Protein AF-A0A935FJ68-F1 (afdb_monomer_lite)

Radius of gyration: 20.93 Å; chains: 1; bounding box: 52×53×54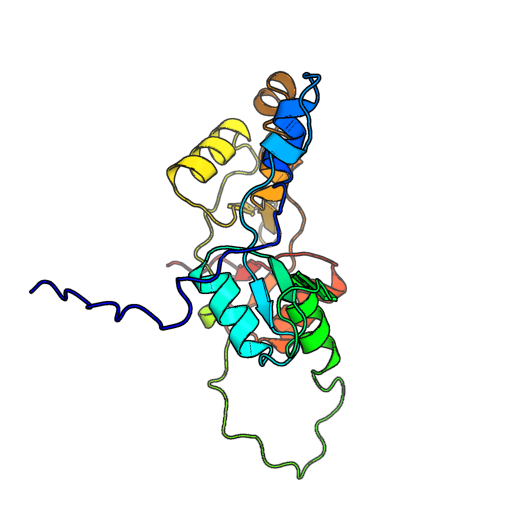 Å

Foldseek 3Di:
DDPPPPPDPDPPPDDPQLFWDQPPVNVVVCPVHPDDCVVRTDRFAADEPPDDVVVVVVSCVVVVHQKHFYAHPPPSNHTPGMDGVVNVLVVVLVVPDPDDDPPDDDDPPDPPQDFQLNVDDDAAEDEQQAQLLVVLVCCVPVVGQWHWYDPDQQWIFIDGNVLSVVQVPDPVSSRVDGNNVSTDTAAEDERRHTPNVQSVRCVVRVHPDHQYAHPPRSHRDDD

Secondary structure (DSSP, 8-state):
----------TTTT-----EE--HHHHHTTTT----GGGG-EEPPEEETTS-HHHHHHHHHHHT-SEEEEE-TTTSSSEEEEEEHHHHHHHHHHHS--SPPPTT-PPSS-----BHHHH----EEE-TT-BHHHHHHHHHHH----EEEE-SSS-EEEE-HHHHHHHTT-TTHHHH-BHHHHPEE--EEETT-BHHHHHHHHHHHT-S--EEE-TTT-SPPP-

pLDDT: mean 83.42, std 14.3, range [36.19, 96.94]

Structure (mmCIF, N/CA/C/O backbone):
data_AF-A0A935FJ68-F1
#
_entry.id   AF-A0A935FJ68-F1
#
loop_
_atom_site.group_PDB
_atom_site.id
_atom_site.type_symbol
_atom_site.label_atom_id
_atom_site.label_alt_id
_atom_site.label_comp_id
_atom_site.label_asym_id
_atom_site.label_entity_id
_atom_site.label_seq_id
_atom_site.pdbx_PDB_ins_code
_atom_site.Cartn_x
_atom_site.Cartn_y
_atom_site.Cartn_z
_atom_site.occupancy
_atom_site.B_iso_or_equiv
_atom_site.auth_seq_id
_atom_site.auth_comp_id
_atom_site.auth_asym_id
_atom_site.auth_atom_id
_atom_site.pdbx_PDB_model_num
ATOM 1 N N . MET A 1 1 ? 10.949 -32.850 7.842 1.00 43.94 1 MET A N 1
ATOM 2 C CA . MET A 1 1 ? 11.475 -32.805 6.458 1.00 43.94 1 MET A CA 1
ATOM 3 C C . MET A 1 1 ? 11.694 -31.343 6.086 1.00 43.94 1 MET A C 1
ATOM 5 O O . MET A 1 1 ? 10.742 -30.675 5.712 1.00 43.94 1 MET A O 1
ATOM 9 N N . SER A 1 2 ? 12.910 -30.821 6.275 1.00 41.38 2 SER A N 1
ATOM 10 C CA . SER A 1 2 ? 13.234 -29.410 6.008 1.00 41.38 2 SER A CA 1
ATOM 11 C C . SER A 1 2 ? 13.635 -29.216 4.546 1.00 41.38 2 SER A C 1
ATOM 13 O O . SER A 1 2 ? 14.680 -29.696 4.110 1.00 41.38 2 SER A O 1
ATOM 15 N N . LEU A 1 3 ? 12.800 -28.507 3.788 1.00 42.69 3 LEU A N 1
ATOM 16 C CA . LEU A 1 3 ? 13.079 -28.067 2.421 1.00 42.69 3 LEU A CA 1
ATOM 17 C C . LEU A 1 3 ? 14.052 -26.878 2.452 1.00 42.69 3 LEU A C 1
ATOM 19 O O . LEU A 1 3 ? 13.652 -25.717 2.447 1.00 42.69 3 LEU A O 1
ATOM 23 N N . HIS A 1 4 ? 15.355 -27.159 2.467 1.00 36.19 4 HIS A N 1
ATOM 24 C CA . HIS A 1 4 ? 16.369 -26.155 2.147 1.00 36.19 4 HIS A CA 1
ATOM 25 C C . HIS A 1 4 ? 16.349 -25.864 0.644 1.00 36.19 4 HIS A C 1
ATOM 27 O O . HIS A 1 4 ? 17.022 -26.510 -0.163 1.00 36.19 4 HIS A O 1
ATOM 33 N N . ARG A 1 5 ? 15.539 -24.872 0.264 1.00 48.00 5 ARG A N 1
ATOM 34 C CA . ARG A 1 5 ? 15.509 -24.291 -1.078 1.00 48.00 5 ARG A CA 1
ATOM 35 C C . ARG A 1 5 ? 16.839 -23.566 -1.307 1.00 48.00 5 ARG A C 1
ATOM 37 O O . ARG A 1 5 ? 17.036 -22.453 -0.834 1.00 48.00 5 ARG A O 1
ATOM 44 N N . ARG A 1 6 ? 17.778 -24.216 -2.004 1.00 42.59 6 ARG A N 1
ATOM 45 C CA . ARG A 1 6 ? 19.015 -23.577 -2.478 1.00 42.59 6 ARG A CA 1
ATOM 46 C C . ARG A 1 6 ? 18.634 -22.469 -3.463 1.00 42.59 6 ARG A C 1
ATOM 48 O O . ARG A 1 6 ? 18.359 -22.751 -4.628 1.00 42.59 6 ARG A O 1
ATOM 55 N N . LEU A 1 7 ? 18.599 -21.226 -2.991 1.00 45.34 7 LEU A N 1
ATOM 56 C CA . LEU A 1 7 ? 18.571 -20.048 -3.851 1.00 45.34 7 LEU A CA 1
ATOM 57 C C . LEU A 1 7 ? 19.874 -20.062 -4.655 1.00 45.34 7 LEU A C 1
ATOM 59 O O . LEU A 1 7 ? 20.956 -19.848 -4.112 1.00 45.34 7 LEU A O 1
ATOM 63 N N . ARG A 1 8 ? 19.787 -20.405 -5.945 1.00 48.25 8 ARG A N 1
ATOM 64 C CA . ARG A 1 8 ? 20.908 -20.202 -6.866 1.00 48.25 8 ARG A CA 1
ATOM 65 C C . ARG A 1 8 ? 21.196 -18.705 -6.868 1.00 48.25 8 ARG A C 1
ATOM 67 O O . ARG A 1 8 ? 20.275 -17.925 -7.104 1.00 48.25 8 ARG A O 1
ATOM 74 N N . ALA A 1 9 ? 22.445 -18.331 -6.591 1.00 47.59 9 ALA A N 1
ATOM 75 C CA . ALA A 1 9 ? 22.907 -16.957 -6.724 1.00 47.59 9 ALA A CA 1
ATOM 76 C C . ALA A 1 9 ? 22.533 -16.476 -8.129 1.00 47.59 9 ALA A C 1
ATOM 78 O O . ALA A 1 9 ? 22.991 -17.026 -9.133 1.00 47.59 9 ALA A O 1
ATOM 79 N N . CYS A 1 10 ? 21.592 -15.539 -8.195 1.00 47.56 10 CYS A N 1
ATOM 80 C CA . CYS A 1 10 ? 21.154 -15.009 -9.465 1.00 47.56 10 CYS A CA 1
ATOM 81 C C . CYS A 1 10 ? 22.301 -14.183 -10.064 1.00 47.56 10 CYS A C 1
ATOM 83 O O . CYS A 1 10 ? 22.892 -13.380 -9.344 1.00 47.56 10 CYS A O 1
ATOM 85 N N . PRO A 1 11 ? 22.597 -14.318 -11.367 1.00 49.16 11 PRO A N 1
ATOM 86 C CA . PRO A 1 11 ? 23.752 -13.685 -12.018 1.00 49.16 11 PRO A CA 1
ATOM 87 C C . PRO A 1 11 ? 23.716 -12.143 -12.055 1.00 49.16 11 PRO A C 1
ATOM 89 O O . PRO A 1 11 ? 24.562 -11.526 -12.684 1.00 49.16 11 PRO A O 1
ATOM 92 N N . TRP A 1 12 ? 22.747 -11.511 -11.392 1.00 57.47 12 TRP A N 1
ATOM 93 C CA . TRP A 1 12 ? 22.581 -10.063 -11.298 1.00 57.47 12 TRP A CA 1
ATOM 94 C C . TRP A 1 12 ? 22.879 -9.500 -9.896 1.00 57.47 12 TRP A C 1
ATOM 96 O O . TRP A 1 12 ? 22.589 -8.337 -9.653 1.00 57.47 12 TRP A O 1
ATOM 106 N N . SER A 1 13 ? 23.439 -10.274 -8.959 1.00 49.53 13 SER A N 1
ATOM 107 C CA . SER A 1 13 ? 23.634 -9.825 -7.566 1.00 49.53 13 SER A CA 1
ATOM 108 C C . SER A 1 13 ? 24.933 -9.046 -7.287 1.00 49.53 13 SER A C 1
ATOM 110 O O . SER A 1 13 ? 25.270 -8.858 -6.123 1.00 49.53 13 SER A O 1
ATOM 112 N N . THR A 1 14 ? 25.700 -8.639 -8.304 1.00 54.34 14 THR A N 1
ATOM 113 C CA . THR A 1 14 ? 27.031 -8.013 -8.121 1.00 54.34 14 THR A CA 1
ATOM 114 C C . THR A 1 14 ? 27.221 -6.719 -8.913 1.00 54.34 14 THR A C 1
ATOM 116 O O . THR A 1 14 ? 28.342 -6.401 -9.308 1.00 54.34 14 THR A O 1
ATOM 119 N N . TRP A 1 15 ? 26.150 -5.971 -9.182 1.00 54.31 15 TRP A N 1
ATOM 120 C CA . TRP A 1 15 ? 26.295 -4.650 -9.793 1.00 54.31 15 TRP A CA 1
ATOM 121 C C . TRP A 1 15 ? 26.797 -3.650 -8.743 1.00 54.31 15 TRP A C 1
ATOM 123 O O . TRP A 1 15 ? 26.201 -3.572 -7.667 1.00 54.31 15 TRP A O 1
ATOM 133 N N . PRO A 1 16 ? 27.873 -2.887 -9.009 1.00 54.06 16 PRO A N 1
ATOM 134 C CA . PRO A 1 16 ? 28.185 -1.714 -8.206 1.00 54.06 16 PRO A CA 1
ATOM 135 C C . PRO A 1 16 ? 27.064 -0.704 -8.457 1.00 54.06 16 PRO A C 1
ATOM 137 O O . PRO A 1 16 ? 27.043 -0.092 -9.516 1.00 54.06 16 PRO A O 1
ATOM 140 N N . GLU A 1 17 ? 26.088 -0.600 -7.552 1.00 62.72 17 GLU A N 1
ATOM 141 C CA . GLU A 1 17 ? 24.915 0.262 -7.748 1.00 62.72 17 GLU A CA 1
ATOM 142 C C . GLU A 1 17 ? 25.365 1.735 -7.763 1.00 62.72 17 GLU A C 1
ATOM 144 O O . GLU A 1 17 ? 25.692 2.281 -6.707 1.00 62.72 17 GLU A O 1
ATOM 149 N N . PRO A 1 18 ? 25.424 2.408 -8.933 1.00 69.94 18 PRO A N 1
ATOM 150 C CA . PRO A 1 18 ? 25.992 3.753 -9.023 1.00 69.94 18 PRO A CA 1
ATOM 151 C C . PRO A 1 18 ? 24.996 4.826 -8.565 1.00 69.94 18 PRO A C 1
ATOM 153 O O . PRO A 1 18 ? 25.318 6.013 -8.543 1.00 69.94 18 PRO A O 1
ATOM 156 N N . PHE A 1 19 ? 23.779 4.418 -8.202 1.00 85.38 19 PHE A N 1
ATOM 157 C CA . PHE A 1 19 ? 22.700 5.303 -7.809 1.00 85.38 19 PHE A CA 1
ATOM 158 C C . PHE A 1 19 ? 22.311 5.051 -6.362 1.00 85.38 19 PHE A C 1
ATOM 160 O O . PHE A 1 19 ? 21.988 3.929 -5.969 1.00 85.38 19 PHE A O 1
ATOM 167 N N . GLY A 1 20 ? 22.312 6.131 -5.588 1.00 88.62 20 GLY A N 1
ATOM 168 C CA . GLY A 1 20 ? 21.773 6.127 -4.244 1.00 88.62 20 GLY A CA 1
ATOM 169 C C . GLY A 1 20 ? 20.357 6.692 -4.217 1.00 88.62 20 GLY A C 1
ATOM 170 O O . GLY A 1 20 ? 20.043 7.653 -4.918 1.00 88.62 20 GLY A O 1
ATOM 171 N N . VAL A 1 21 ? 19.512 6.114 -3.377 1.00 90.88 21 VAL A N 1
ATOM 172 C CA . VAL A 1 21 ? 18.261 6.712 -2.919 1.00 90.88 21 VAL A CA 1
ATOM 173 C C . VAL A 1 21 ? 18.456 7.217 -1.502 1.00 90.88 21 VAL A C 1
ATOM 175 O O . VAL A 1 21 ? 19.197 6.630 -0.717 1.00 90.88 21 VAL A O 1
ATOM 178 N N . VAL A 1 22 ? 17.766 8.297 -1.154 1.00 90.06 22 VAL A N 1
ATOM 179 C CA . VAL A 1 22 ? 17.619 8.687 0.246 1.00 90.06 22 VAL A CA 1
ATOM 180 C C . VAL A 1 22 ? 16.190 8.358 0.651 1.00 90.06 22 VAL A C 1
ATOM 182 O O . VAL A 1 22 ? 15.264 9.025 0.181 1.00 90.06 22 VAL A O 1
ATOM 185 N N . PRO A 1 23 ? 15.967 7.325 1.483 1.00 84.38 23 PRO A N 1
ATOM 186 C CA . PRO A 1 23 ? 14.645 7.067 2.024 1.00 84.38 23 PRO A CA 1
ATOM 187 C C . PRO A 1 23 ? 14.128 8.317 2.734 1.00 84.38 23 PRO A C 1
ATOM 189 O O . PRO A 1 23 ? 14.853 8.952 3.501 1.00 84.38 23 PRO A O 1
ATOM 192 N N . VAL A 1 24 ? 12.856 8.656 2.522 1.00 81.38 24 VAL A N 1
ATOM 193 C CA . VAL A 1 24 ? 12.227 9.818 3.173 1.00 81.38 24 VAL A CA 1
ATOM 194 C C . VAL A 1 24 ? 12.374 9.738 4.698 1.00 81.38 24 VAL A C 1
ATOM 196 O O . VAL A 1 24 ? 12.614 10.751 5.351 1.00 81.38 24 VAL A O 1
ATOM 199 N N . ALA A 1 25 ? 12.328 8.526 5.262 1.00 74.00 25 ALA A N 1
ATOM 200 C CA . ALA A 1 25 ? 12.592 8.275 6.677 1.00 74.00 25 ALA A CA 1
ATOM 201 C C . ALA A 1 25 ? 13.961 8.812 7.151 1.00 74.00 25 ALA A C 1
ATOM 203 O O . ALA A 1 25 ? 14.042 9.333 8.258 1.00 74.00 25 ALA A O 1
ATOM 204 N N . HIS A 1 26 ? 15.004 8.758 6.313 1.00 80.75 26 HIS A N 1
ATOM 205 C CA . HIS A 1 26 ? 16.359 9.221 6.647 1.00 80.75 26 HIS A CA 1
ATOM 206 C C . HIS A 1 26 ? 16.561 10.717 6.409 1.00 80.75 26 HIS A C 1
ATOM 208 O O . HIS A 1 26 ? 17.303 11.352 7.149 1.00 80.75 26 HIS A O 1
ATOM 214 N N . LEU A 1 27 ? 15.876 11.323 5.430 1.00 79.62 27 LEU A N 1
ATOM 215 C CA . LEU A 1 27 ? 15.884 12.791 5.294 1.00 79.62 27 LEU A CA 1
ATOM 216 C C . LEU A 1 27 ? 15.390 13.461 6.578 1.00 79.62 27 LEU A C 1
ATOM 218 O O . LEU A 1 27 ? 15.893 14.504 6.982 1.00 79.62 27 LEU A O 1
ATOM 222 N N . ARG A 1 28 ? 14.424 12.820 7.238 1.00 66.88 28 ARG A N 1
ATOM 223 C CA . ARG A 1 28 ? 13.786 13.324 8.452 1.00 66.88 28 ARG A CA 1
ATOM 224 C C . ARG A 1 28 ? 14.694 13.257 9.689 1.00 66.88 28 ARG A C 1
ATOM 226 O O . ARG A 1 28 ? 14.560 14.127 10.534 1.00 66.88 28 ARG A O 1
ATOM 233 N N . SER A 1 29 ? 15.673 12.346 9.760 1.00 67.56 29 SER A N 1
ATOM 234 C CA . SER A 1 29 ? 16.669 12.329 10.852 1.00 67.56 29 SER A CA 1
ATOM 235 C C . SER A 1 29 ? 17.745 13.415 10.733 1.00 67.56 29 SER A C 1
ATOM 237 O O . SER A 1 29 ? 18.552 13.578 11.642 1.00 67.56 29 SER A O 1
ATOM 239 N N . VAL A 1 30 ? 17.797 14.129 9.604 1.00 75.38 30 VAL A N 1
ATOM 240 C CA . VAL A 1 30 ? 18.784 15.193 9.340 1.00 75.38 30 VAL A CA 1
ATOM 241 C C . VAL A 1 30 ? 18.149 16.581 9.351 1.00 75.38 30 VAL A C 1
ATOM 243 O O . VAL A 1 30 ? 18.854 17.575 9.243 1.00 75.38 30 VAL A O 1
ATOM 246 N N . VAL A 1 31 ? 16.835 16.679 9.574 1.00 64.38 31 VAL A N 1
ATOM 247 C CA . VAL A 1 31 ? 16.141 17.972 9.719 1.00 64.38 31 VAL A CA 1
ATOM 248 C C . VAL A 1 31 ? 16.737 18.811 10.864 1.00 64.38 31 VAL A C 1
ATOM 250 O O . VAL A 1 31 ? 16.774 20.032 10.749 1.00 64.38 31 VAL A O 1
ATOM 253 N N . ASP A 1 32 ? 17.321 18.166 11.880 1.00 65.00 32 ASP A N 1
ATOM 254 C CA . ASP A 1 32 ? 17.977 18.830 13.016 1.00 65.00 32 ASP A CA 1
ATOM 255 C C . ASP A 1 32 ? 19.513 18.946 12.884 1.00 65.00 32 ASP A C 1
ATOM 257 O O . ASP A 1 32 ? 20.179 19.444 13.793 1.00 65.00 32 ASP A O 1
ATOM 261 N N . GLY A 1 33 ? 20.114 18.482 11.778 1.00 63.59 33 GLY A N 1
ATOM 262 C CA . GLY A 1 33 ? 21.567 18.320 11.649 1.00 63.59 33 GLY A CA 1
ATOM 263 C C . GLY A 1 33 ? 22.175 18.886 10.362 1.00 63.59 33 GLY A C 1
ATOM 264 O O . GLY A 1 33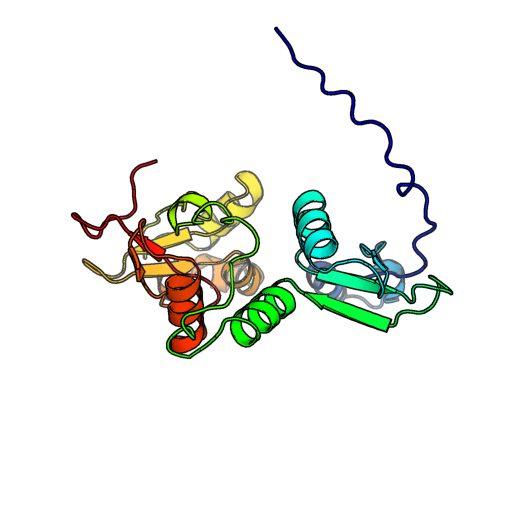 ? 21.688 18.673 9.259 1.00 63.59 33 GLY A O 1
ATOM 265 N N . THR A 1 34 ? 23.332 19.539 10.476 1.00 71.56 34 THR A N 1
ATOM 266 C CA . THR A 1 34 ? 24.162 20.043 9.361 1.00 71.56 34 THR A CA 1
ATOM 267 C C . THR A 1 34 ? 25.029 18.942 8.720 1.00 71.56 34 THR A C 1
ATOM 269 O O . THR A 1 34 ? 26.236 19.095 8.539 1.00 71.56 34 THR A O 1
ATOM 272 N N . GLY A 1 35 ? 24.427 17.797 8.386 1.00 78.62 35 GLY A N 1
ATOM 273 C CA . GLY A 1 35 ? 25.105 16.689 7.701 1.00 78.62 35 GLY A CA 1
ATOM 274 C C . GLY A 1 35 ? 24.961 16.762 6.172 1.00 78.62 35 GLY A C 1
ATOM 275 O O . GLY A 1 35 ? 23.905 17.161 5.681 1.00 78.62 35 GLY A O 1
ATOM 276 N N . PRO A 1 36 ? 25.977 16.367 5.380 1.00 83.50 36 PRO A N 1
ATOM 277 C CA . PRO A 1 36 ? 25.826 16.301 3.930 1.00 83.50 36 PRO A CA 1
ATOM 278 C C . PRO A 1 36 ? 24.885 15.151 3.540 1.00 83.50 36 PRO A C 1
ATOM 280 O O . PRO A 1 36 ? 25.043 14.036 4.022 1.00 83.50 36 PRO A O 1
ATOM 283 N N . VAL A 1 37 ? 23.950 15.389 2.609 1.00 81.38 37 VAL A N 1
ATOM 284 C CA . VAL A 1 37 ? 22.961 14.394 2.117 1.00 81.38 37 VAL A CA 1
ATOM 285 C C . VAL A 1 37 ? 23.610 13.084 1.649 1.00 81.38 37 VAL A C 1
ATOM 287 O O . VAL A 1 37 ? 22.995 12.021 1.701 1.00 81.38 37 VAL A O 1
ATOM 290 N N . THR A 1 38 ? 24.875 13.139 1.231 1.00 85.12 38 THR A N 1
ATOM 291 C CA . THR A 1 38 ? 25.651 11.973 0.805 1.00 85.12 38 THR A CA 1
ATOM 292 C C . THR A 1 38 ? 25.808 10.907 1.888 1.00 85.12 38 THR A C 1
ATOM 294 O O . THR A 1 38 ? 25.970 9.743 1.542 1.00 85.12 38 THR A O 1
ATOM 297 N N . THR A 1 39 ? 25.713 11.256 3.175 1.00 87.38 39 THR A N 1
ATOM 298 C CA . THR A 1 39 ? 25.757 10.276 4.277 1.00 87.38 39 THR A CA 1
ATOM 299 C C . THR A 1 39 ? 24.460 9.486 4.426 1.00 87.38 39 THR A C 1
ATOM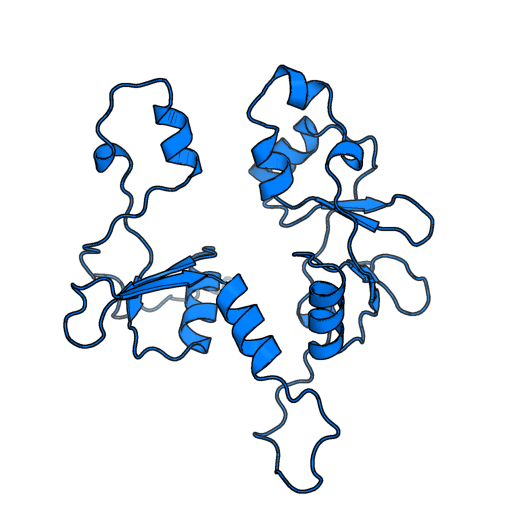 301 O O . THR A 1 39 ? 24.450 8.456 5.094 1.00 87.38 39 THR A O 1
ATOM 304 N N . LEU A 1 40 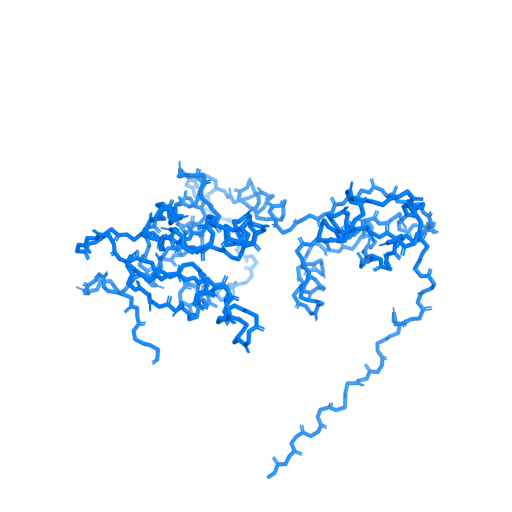? 23.374 9.951 3.803 1.00 87.44 40 LEU A N 1
ATOM 305 C CA . LEU A 1 40 ? 22.056 9.317 3.839 1.00 87.44 40 LEU A CA 1
ATOM 306 C C . LEU A 1 40 ? 21.763 8.484 2.591 1.00 87.44 40 LEU A C 1
ATOM 308 O O . LEU A 1 40 ? 20.737 7.801 2.545 1.00 87.44 40 LEU A O 1
ATOM 312 N N . LEU A 1 41 ? 22.629 8.565 1.575 1.00 90.06 41 LEU A N 1
ATOM 313 C CA . LEU A 1 41 ? 22.484 7.792 0.351 1.00 90.06 41 LEU A CA 1
ATOM 314 C C . LEU A 1 41 ? 22.646 6.308 0.662 1.00 90.06 41 LEU A C 1
ATOM 316 O O . LEU A 1 41 ? 23.653 5.867 1.213 1.00 90.06 41 LEU A O 1
ATOM 320 N N . GLN A 1 42 ? 21.649 5.539 0.256 1.00 88.81 42 GLN A N 1
ATOM 321 C CA . GLN A 1 42 ? 21.668 4.088 0.282 1.00 88.81 42 GLN A CA 1
ATOM 322 C C . GLN A 1 42 ? 21.564 3.557 -1.141 1.00 88.81 42 GLN A C 1
ATOM 324 O O . GLN A 1 42 ? 20.895 4.193 -1.953 1.00 88.81 42 GLN A O 1
ATOM 329 N N . PRO A 1 43 ? 22.179 2.409 -1.460 1.00 89.94 43 PRO A N 1
ATOM 330 C CA . PRO A 1 43 ? 22.019 1.780 -2.766 1.00 89.94 43 PRO A CA 1
ATOM 331 C C . PRO A 1 43 ? 20.534 1.616 -3.123 1.00 89.94 43 PRO A C 1
ATOM 333 O O . PRO A 1 43 ? 19.732 1.133 -2.317 1.00 89.94 43 PRO A O 1
ATOM 336 N N . GLY A 1 44 ? 20.148 2.143 -4.286 1.00 91.19 44 GLY A N 1
ATOM 337 C CA . GLY A 1 44 ? 18.768 2.145 -4.750 1.00 91.19 44 GLY A CA 1
ATOM 338 C C . GLY A 1 44 ? 18.477 0.949 -5.650 1.00 91.19 44 GLY A C 1
ATOM 339 O O . GLY A 1 44 ? 19.225 0.721 -6.597 1.00 91.19 44 GLY A O 1
ATOM 340 N N . PRO A 1 45 ? 17.357 0.231 -5.459 1.00 93.06 45 PRO A N 1
ATOM 341 C CA . PRO A 1 45 ? 17.044 -0.922 -6.290 1.00 93.06 45 PRO A CA 1
ATOM 342 C C . PRO A 1 45 ? 16.791 -0.489 -7.743 1.00 93.06 45 PRO A C 1
ATOM 344 O O . PRO A 1 45 ? 15.903 0.318 -8.020 1.00 93.06 45 PRO A O 1
ATOM 347 N N . VAL A 1 46 ? 17.569 -1.040 -8.678 1.00 94.56 46 VAL A N 1
ATOM 348 C CA . VAL A 1 46 ? 17.541 -0.665 -10.104 1.00 94.56 46 VAL A CA 1
ATOM 349 C C . VAL A 1 46 ? 16.788 -1.661 -10.994 1.00 94.56 46 VAL A C 1
ATOM 351 O O . VAL A 1 46 ? 16.732 -2.864 -10.725 1.00 94.56 46 VAL A O 1
ATOM 354 N N . ILE A 1 47 ? 16.273 -1.175 -12.121 1.00 95.38 47 ILE A N 1
ATOM 355 C CA . ILE A 1 47 ? 15.794 -1.970 -13.253 1.00 95.38 47 ILE A CA 1
ATOM 356 C C . ILE A 1 47 ? 16.168 -1.302 -14.579 1.00 95.38 47 ILE A C 1
ATOM 358 O O . ILE A 1 47 ? 16.177 -0.080 -14.681 1.00 95.38 47 ILE A O 1
ATOM 362 N N . ARG A 1 48 ? 16.475 -2.096 -15.608 1.00 95.69 48 ARG A N 1
ATOM 363 C CA . ARG A 1 48 ? 16.768 -1.572 -16.949 1.00 95.69 48 ARG A CA 1
ATOM 364 C C . ARG A 1 48 ? 15.499 -1.070 -17.641 1.00 95.69 48 ARG A C 1
ATOM 366 O O . ARG A 1 48 ? 14.430 -1.653 -17.464 1.00 95.69 48 ARG A O 1
ATOM 373 N N . SER A 1 49 ? 15.632 -0.038 -18.466 1.00 96.00 49 SER A N 1
ATOM 374 C CA . SER A 1 49 ? 14.533 0.571 -19.226 1.00 96.00 49 SER A CA 1
ATOM 375 C C . SER A 1 49 ? 13.908 -0.360 -20.271 1.00 96.00 49 SER A C 1
ATOM 377 O O . SER A 1 49 ? 12.752 -0.169 -20.637 1.00 96.00 49 SER A O 1
ATOM 379 N N . ASP A 1 50 ? 14.641 -1.382 -20.719 1.00 95.19 50 ASP A N 1
ATOM 380 C CA . ASP A 1 50 ? 14.178 -2.419 -21.648 1.00 95.19 50 ASP A CA 1
ATOM 381 C C . ASP A 1 50 ? 13.564 -3.642 -20.945 1.00 95.19 50 ASP A C 1
ATOM 383 O O . ASP A 1 50 ? 13.075 -4.568 -21.599 1.00 95.19 50 ASP A O 1
ATOM 387 N N . ALA A 1 51 ? 13.577 -3.677 -19.609 1.00 92.81 51 ALA A N 1
ATOM 388 C CA . ALA A 1 51 ? 13.022 -4.794 -18.867 1.00 92.81 51 ALA A CA 1
ATOM 389 C C . ALA A 1 51 ? 11.483 -4.816 -18.980 1.00 92.81 51 ALA A C 1
ATOM 391 O O . ALA A 1 51 ? 10.832 -3.781 -18.824 1.00 92.81 51 ALA A O 1
ATOM 392 N N . PRO A 1 52 ? 10.861 -5.998 -19.160 1.00 92.75 52 PRO A N 1
ATOM 393 C CA . PRO A 1 52 ? 9.405 -6.109 -19.142 1.00 92.75 52 PRO A CA 1
ATOM 394 C C . PRO A 1 52 ? 8.806 -5.612 -17.818 1.00 92.75 52 PRO A C 1
ATOM 396 O O . PRO A 1 52 ? 9.320 -5.948 -16.751 1.00 92.75 52 PRO A O 1
ATOM 399 N N . LEU A 1 53 ? 7.668 -4.907 -17.860 1.00 91.25 53 LEU A N 1
ATOM 400 C CA . LEU A 1 53 ? 7.006 -4.375 -16.652 1.00 91.25 53 LEU A CA 1
ATOM 401 C C . LEU A 1 53 ? 6.689 -5.457 -15.609 1.00 91.25 53 LEU A C 1
ATOM 403 O O . LEU A 1 53 ? 6.847 -5.227 -14.414 1.00 91.25 53 LEU A O 1
ATOM 407 N N . LEU A 1 54 ? 6.319 -6.667 -16.044 1.00 88.81 54 LEU A N 1
ATOM 408 C CA . LEU A 1 54 ? 6.100 -7.800 -15.138 1.00 88.81 54 LEU A CA 1
ATOM 409 C C . LEU A 1 54 ? 7.350 -8.114 -14.300 1.00 88.81 54 LEU A C 1
ATOM 411 O O . LEU A 1 54 ? 7.251 -8.449 -13.123 1.00 88.81 54 LEU A O 1
ATOM 415 N N . ARG A 1 55 ? 8.543 -7.955 -14.883 1.00 90.69 55 ARG A N 1
ATOM 416 C CA . ARG A 1 55 ? 9.810 -8.136 -14.171 1.00 90.69 55 ARG A CA 1
ATOM 417 C C . ARG A 1 55 ? 10.033 -7.046 -13.122 1.00 90.69 55 ARG A C 1
ATOM 419 O O . ARG A 1 55 ? 10.623 -7.342 -12.088 1.00 90.69 55 ARG A O 1
ATOM 426 N N . ALA A 1 56 ? 9.546 -5.827 -13.362 1.00 93.69 56 ALA A N 1
ATOM 427 C CA . ALA A 1 56 ? 9.557 -4.751 -12.373 1.00 93.69 56 ALA A CA 1
ATOM 428 C C . ALA A 1 56 ? 8.696 -5.102 -11.157 1.00 93.69 56 ALA A C 1
ATOM 430 O O . ALA A 1 56 ? 9.183 -5.011 -10.036 1.00 93.69 56 ALA A O 1
ATOM 431 N N . VAL A 1 57 ? 7.467 -5.582 -11.385 1.00 92.94 57 VAL A N 1
ATOM 432 C CA . VAL A 1 57 ? 6.546 -6.012 -10.316 1.00 92.94 57 VAL A CA 1
ATOM 433 C C . VAL A 1 57 ? 7.174 -7.112 -9.464 1.00 92.94 57 VAL A C 1
ATOM 435 O O . VAL A 1 57 ? 7.219 -6.997 -8.242 1.00 92.94 57 VAL A O 1
ATOM 438 N N . VAL A 1 58 ? 7.702 -8.160 -10.107 1.00 90.56 58 VAL A N 1
ATOM 439 C CA . VAL A 1 58 ? 8.352 -9.273 -9.397 1.00 90.56 58 VAL A CA 1
ATOM 440 C C . VAL A 1 58 ? 9.533 -8.761 -8.575 1.00 90.56 58 VAL A C 1
ATOM 442 O O . VAL A 1 58 ? 9.636 -9.083 -7.398 1.00 90.56 58 VAL A O 1
ATOM 445 N N . ARG A 1 59 ? 10.378 -7.896 -9.150 1.00 91.69 59 ARG A N 1
ATOM 446 C CA . ARG A 1 59 ? 11.534 -7.333 -8.441 1.00 91.69 59 ARG A CA 1
ATOM 447 C C . ARG A 1 59 ? 11.134 -6.437 -7.266 1.00 91.69 59 ARG A C 1
ATOM 449 O O . ARG A 1 59 ? 11.768 -6.515 -6.221 1.00 91.69 59 ARG A O 1
ATOM 456 N N . MET A 1 60 ? 10.101 -5.608 -7.418 1.00 94.56 60 MET A N 1
ATOM 457 C CA . MET A 1 60 ? 9.551 -4.798 -6.325 1.00 94.56 60 MET A CA 1
ATOM 458 C C . MET A 1 60 ? 9.059 -5.684 -5.178 1.00 94.56 60 MET A C 1
ATOM 460 O O . MET A 1 60 ? 9.413 -5.447 -4.025 1.00 94.56 60 MET A O 1
ATOM 464 N N . ASN A 1 61 ? 8.317 -6.746 -5.502 1.00 88.00 61 ASN A N 1
ATOM 465 C CA . ASN A 1 61 ? 7.812 -7.699 -4.520 1.00 88.00 61 ASN A CA 1
ATOM 466 C C . ASN A 1 61 ? 8.940 -8.468 -3.812 1.00 88.00 61 ASN A C 1
ATOM 468 O O . ASN A 1 61 ? 8.944 -8.542 -2.587 1.00 88.00 61 ASN A O 1
ATOM 472 N N . ASP A 1 62 ? 9.909 -8.994 -4.566 1.00 88.19 62 ASP A N 1
ATOM 473 C CA . ASP A 1 62 ? 11.035 -9.761 -4.020 1.00 88.19 62 ASP A CA 1
ATOM 474 C C . ASP A 1 62 ? 11.905 -8.921 -3.072 1.00 88.19 62 ASP A C 1
ATOM 476 O O . ASP A 1 62 ? 12.435 -9.441 -2.092 1.00 88.19 62 ASP A O 1
ATOM 480 N N . LEU A 1 63 ? 12.049 -7.622 -3.356 1.00 88.69 63 LEU A N 1
ATOM 481 C CA . LEU A 1 63 ? 12.830 -6.687 -2.542 1.00 88.69 63 LEU A CA 1
ATOM 482 C C . LEU A 1 63 ? 12.003 -5.996 -1.444 1.00 88.69 63 LEU A C 1
ATOM 484 O O . LEU A 1 63 ? 12.575 -5.293 -0.616 1.00 88.69 63 LEU A O 1
ATOM 488 N N . GLY A 1 64 ? 10.675 -6.154 -1.437 1.00 87.62 64 GLY A N 1
ATOM 489 C CA . GLY A 1 64 ? 9.787 -5.445 -0.512 1.00 87.62 64 GLY A CA 1
ATOM 490 C C . GLY A 1 64 ? 9.773 -3.923 -0.707 1.00 87.62 64 GLY A C 1
ATOM 491 O O . GLY A 1 64 ? 9.530 -3.183 0.244 1.00 87.62 64 GLY A O 1
ATOM 492 N N . VAL A 1 65 ? 10.046 -3.438 -1.921 1.00 89.88 65 VAL A N 1
ATOM 493 C CA . VAL A 1 65 ? 10.116 -2.003 -2.248 1.00 89.88 65 VAL A CA 1
ATOM 494 C C . VAL A 1 65 ? 8.960 -1.591 -3.152 1.00 89.88 65 VAL A C 1
ATOM 496 O O . VAL A 1 65 ? 8.490 -2.370 -3.973 1.00 89.88 65 VAL A O 1
ATOM 499 N N . ARG A 1 66 ? 8.510 -0.337 -3.039 1.00 91.50 66 ARG A N 1
ATOM 500 C CA . ARG A 1 66 ? 7.414 0.207 -3.867 1.00 91.50 66 ARG A CA 1
ATOM 501 C C . ARG A 1 66 ? 7.883 1.000 -5.090 1.00 91.50 66 ARG A C 1
ATOM 503 O O . ARG A 1 66 ? 7.050 1.457 -5.871 1.00 91.50 66 ARG A O 1
ATOM 510 N N . GLN A 1 67 ? 9.192 1.184 -5.238 1.00 95.06 67 GLN A N 1
ATOM 511 C CA . GLN A 1 67 ? 9.800 1.972 -6.305 1.00 95.06 67 GLN A CA 1
ATOM 512 C C . GLN A 1 67 ? 11.121 1.354 -6.762 1.00 95.06 67 GLN A C 1
ATOM 514 O O . GLN A 1 67 ? 11.853 0.780 -5.955 1.00 95.06 67 GLN A O 1
ATOM 519 N N . LEU A 1 68 ? 11.418 1.493 -8.051 1.00 95.56 68 LEU A N 1
ATOM 520 C CA . LEU A 1 68 ? 12.678 1.101 -8.673 1.00 95.56 68 LEU A CA 1
ATOM 521 C C . LEU A 1 68 ? 13.257 2.288 -9.439 1.00 95.56 68 LEU A C 1
ATOM 523 O O . LEU A 1 68 ? 12.530 3.034 -10.096 1.00 95.56 68 LEU A O 1
ATOM 527 N N . LEU A 1 69 ? 14.576 2.429 -9.398 1.00 95.88 69 LEU A N 1
ATOM 528 C CA . LEU A 1 69 ? 15.310 3.322 -10.282 1.00 95.88 69 LEU A CA 1
ATOM 529 C C . LEU A 1 69 ? 15.375 2.697 -11.677 1.00 95.88 69 LEU A C 1
ATOM 531 O O . LEU A 1 69 ? 15.786 1.548 -11.824 1.00 95.88 69 LEU A O 1
ATOM 535 N N . VAL A 1 70 ? 14.981 3.441 -12.705 1.00 96.25 70 VAL A N 1
ATOM 536 C CA . VAL A 1 70 ? 15.047 2.989 -14.096 1.00 96.25 70 VAL A CA 1
ATOM 537 C C . VAL A 1 70 ? 16.349 3.481 -14.703 1.00 96.25 70 VAL A C 1
ATOM 539 O O . VAL A 1 70 ? 16.566 4.689 -14.804 1.00 96.25 70 VAL A O 1
ATOM 542 N N . VAL A 1 71 ? 17.204 2.555 -15.120 1.00 95.38 71 VAL A N 1
ATOM 543 C CA . VAL A 1 71 ? 18.497 2.847 -15.745 1.00 95.38 71 VAL A CA 1
ATOM 544 C C . VAL A 1 71 ? 18.457 2.529 -17.230 1.00 95.38 71 VAL A C 1
ATOM 546 O O . VAL A 1 71 ? 17.692 1.675 -17.679 1.00 95.38 71 VAL A O 1
ATOM 549 N N . ASP A 1 72 ? 19.274 3.230 -17.997 1.00 95.06 72 ASP A N 1
ATOM 550 C CA . ASP A 1 72 ? 19.401 3.015 -19.431 1.00 95.06 72 ASP A CA 1
ATOM 551 C C . ASP A 1 72 ? 19.910 1.598 -19.739 1.00 95.06 72 ASP A C 1
ATOM 553 O O . ASP A 1 72 ? 20.831 1.104 -19.091 1.00 95.06 72 ASP A O 1
ATOM 557 N N . ALA A 1 73 ? 19.298 0.937 -20.720 1.00 93.12 73 ALA A N 1
ATOM 558 C CA . ALA A 1 73 ? 19.581 -0.456 -21.053 1.00 93.12 73 ALA A CA 1
ATOM 559 C C . ALA A 1 73 ? 20.969 -0.685 -21.674 1.00 93.12 73 ALA A C 1
ATOM 561 O O . ALA A 1 73 ? 21.513 -1.786 -21.567 1.00 93.12 73 ALA A O 1
ATOM 562 N N . GLU A 1 74 ? 21.528 0.317 -22.353 1.00 93.06 74 GLU A N 1
ATOM 563 C CA . GLU A 1 74 ? 22.821 0.191 -23.029 1.00 93.06 74 GLU A CA 1
ATOM 564 C C . GLU A 1 74 ? 23.968 0.554 -22.090 1.00 93.06 74 GLU A C 1
ATOM 566 O O . GLU A 1 74 ? 24.977 -0.145 -22.023 1.00 93.06 74 GLU A O 1
ATOM 571 N N . THR A 1 75 ? 23.805 1.658 -21.363 1.00 89.56 75 THR A N 1
ATOM 572 C CA . THR A 1 75 ? 24.877 2.250 -20.560 1.00 89.56 75 THR A CA 1
ATOM 573 C C . THR A 1 75 ? 24.848 1.828 -19.097 1.00 89.56 75 THR A C 1
ATOM 575 O O . THR A 1 75 ? 25.900 1.887 -18.460 1.00 89.56 75 THR A O 1
ATOM 578 N N . GLU A 1 76 ? 23.676 1.472 -18.550 1.00 85.31 76 GLU A N 1
ATOM 579 C CA . GLU A 1 76 ? 23.376 1.103 -17.145 1.00 85.31 76 GLU A CA 1
ATOM 580 C C . GLU A 1 76 ? 23.855 2.086 -16.051 1.00 85.31 76 GLU A C 1
ATOM 582 O O . GLU A 1 76 ? 23.511 1.965 -14.878 1.00 85.31 76 GLU A O 1
ATOM 587 N N . SER A 1 77 ? 24.598 3.113 -16.446 1.00 86.44 77 SER A N 1
ATOM 588 C CA . SER A 1 77 ? 25.205 4.174 -15.644 1.00 86.44 77 SER A CA 1
ATOM 589 C C . SER A 1 77 ? 24.459 5.496 -15.789 1.00 86.44 77 SER A C 1
ATOM 591 O O . SER A 1 77 ? 24.788 6.479 -15.125 1.00 86.44 77 SER A O 1
ATOM 593 N N . ARG A 1 78 ? 23.412 5.524 -16.622 1.00 93.06 78 ARG A N 1
ATOM 594 C CA . ARG A 1 78 ? 22.524 6.669 -16.793 1.00 93.06 78 ARG A CA 1
ATOM 595 C C . ARG A 1 78 ? 21.158 6.384 -16.180 1.00 93.06 78 ARG A C 1
ATOM 597 O O . ARG A 1 78 ? 20.458 5.469 -16.609 1.00 93.06 78 ARG A O 1
ATOM 604 N N . LEU A 1 79 ? 20.761 7.211 -15.214 1.00 94.81 79 LEU A N 1
ATOM 605 C CA . LEU A 1 79 ? 19.407 7.201 -14.669 1.00 94.81 79 LEU A CA 1
ATOM 606 C C . LEU A 1 79 ? 18.445 7.784 -15.709 1.00 94.81 79 LEU A C 1
ATOM 608 O O . LEU A 1 79 ? 18.629 8.907 -16.180 1.00 94.81 79 LEU A O 1
ATOM 612 N N . VAL A 1 80 ? 17.428 7.008 -16.062 1.00 96.88 80 VAL A N 1
ATOM 613 C CA . VAL A 1 80 ? 16.355 7.397 -16.984 1.00 96.88 80 VAL A CA 1
ATOM 614 C C . VAL A 1 80 ? 15.155 7.932 -16.208 1.00 96.88 80 VAL A C 1
ATOM 616 O O . VAL A 1 80 ? 14.532 8.898 -16.640 1.00 96.88 80 VAL A O 1
ATOM 619 N N . GLY A 1 81 ? 14.832 7.336 -15.057 1.00 95.88 81 GLY A N 1
ATOM 620 C CA . GLY A 1 81 ? 13.700 7.768 -14.241 1.00 95.88 81 GLY A CA 1
ATOM 621 C C . GLY A 1 81 ? 13.461 6.901 -13.010 1.00 95.88 81 GLY A C 1
ATOM 622 O O . GLY A 1 81 ? 14.341 6.166 -12.568 1.00 95.88 81 GLY A O 1
ATOM 623 N N . ILE A 1 82 ? 12.251 6.990 -12.463 1.00 96.38 82 ILE A N 1
ATOM 624 C CA . ILE A 1 82 ? 11.774 6.188 -11.331 1.00 96.38 82 ILE A CA 1
ATOM 625 C C . ILE A 1 82 ? 10.463 5.529 -11.756 1.00 96.38 82 ILE A C 1
ATOM 627 O O . ILE A 1 82 ? 9.636 6.164 -12.406 1.00 96.38 82 ILE A O 1
ATOM 631 N N . LEU A 1 83 ? 10.291 4.259 -11.403 1.00 96.44 83 LEU A N 1
ATOM 632 C CA . LEU A 1 83 ? 9.064 3.502 -11.615 1.00 96.44 83 LEU A CA 1
ATOM 633 C C . LEU A 1 83 ? 8.472 3.136 -10.255 1.00 96.44 83 LEU A C 1
ATOM 635 O O . LEU A 1 83 ? 9.129 2.432 -9.488 1.00 96.44 83 LEU A O 1
ATOM 639 N N . ALA A 1 84 ? 7.249 3.579 -9.963 1.00 94.50 84 ALA A N 1
ATOM 640 C CA . ALA A 1 84 ? 6.529 3.214 -8.744 1.00 94.50 84 ALA A CA 1
ATOM 641 C C . ALA A 1 84 ? 5.434 2.165 -9.005 1.00 94.50 84 ALA A C 1
ATOM 643 O O . ALA A 1 84 ? 4.904 2.051 -10.112 1.00 94.50 84 ALA A O 1
ATOM 644 N N . MET A 1 85 ? 5.027 1.431 -7.962 1.00 91.19 85 MET A N 1
ATOM 645 C CA . MET A 1 85 ? 3.882 0.510 -8.039 1.00 91.19 85 MET A CA 1
ATOM 646 C C . MET A 1 85 ? 2.598 1.210 -8.501 1.00 91.19 85 MET A C 1
ATOM 648 O O . MET A 1 85 ? 1.848 0.653 -9.300 1.00 91.19 85 MET A O 1
ATOM 652 N N . SER A 1 86 ? 2.363 2.450 -8.064 1.00 85.00 86 SER A N 1
ATOM 653 C CA . SER A 1 86 ? 1.191 3.225 -8.485 1.00 85.00 86 SER A CA 1
ATOM 654 C C . SER A 1 86 ? 1.208 3.553 -9.983 1.00 85.00 86 SER A C 1
ATOM 656 O O . SER A 1 86 ? 0.151 3.587 -10.612 1.00 85.00 86 SER A O 1
ATOM 658 N N . ASP A 1 87 ? 2.384 3.714 -10.597 1.00 87.75 87 ASP A N 1
ATOM 659 C CA . ASP A 1 87 ? 2.505 3.907 -12.046 1.00 87.75 87 ASP A CA 1
ATOM 660 C C . ASP A 1 87 ? 2.142 2.642 -12.816 1.00 87.75 87 ASP A C 1
ATOM 662 O O . ASP A 1 87 ? 1.471 2.725 -13.844 1.00 87.75 87 ASP A O 1
ATOM 666 N N . LEU A 1 88 ? 2.537 1.476 -12.297 1.00 88.25 88 LEU A N 1
ATOM 667 C CA . LEU A 1 88 ? 2.189 0.176 -12.869 1.00 88.25 88 LEU A CA 1
ATOM 668 C C . LEU A 1 88 ? 0.677 -0.052 -12.825 1.00 88.25 88 LEU A C 1
ATOM 670 O O . LEU A 1 88 ? 0.087 -0.404 -13.846 1.00 88.25 88 LEU A O 1
ATOM 674 N N . VAL A 1 89 ? 0.043 0.230 -11.683 1.00 83.44 89 VAL A N 1
ATOM 675 C CA . VAL A 1 89 ? -1.416 0.138 -11.526 1.00 83.44 89 VAL A CA 1
ATOM 676 C C . VAL A 1 89 ? -2.123 1.100 -12.483 1.00 83.44 89 VAL A C 1
ATOM 678 O O . VAL A 1 89 ? -2.980 0.671 -13.253 1.00 83.44 89 VAL A O 1
ATOM 681 N N . ARG A 1 90 ? -1.717 2.378 -12.534 1.00 78.81 90 ARG A N 1
ATOM 682 C CA . ARG A 1 90 ? -2.299 3.373 -13.457 1.00 78.81 90 ARG A CA 1
ATOM 683 C C . ARG A 1 90 ? -2.097 3.009 -14.928 1.00 78.81 90 ARG A C 1
ATOM 685 O O . ARG A 1 90 ? -2.990 3.217 -15.747 1.00 78.81 90 ARG A O 1
ATOM 692 N N . ALA A 1 91 ? -0.924 2.498 -15.300 1.00 79.62 91 ALA A N 1
ATOM 693 C CA . ALA A 1 91 ? -0.657 2.041 -16.661 1.00 79.62 91 ALA A CA 1
ATOM 694 C C . ALA A 1 91 ? -1.552 0.854 -17.030 1.00 79.62 91 ALA A C 1
ATOM 696 O O . ALA A 1 91 ? -2.105 0.833 -18.128 1.00 79.62 91 ALA A O 1
ATOM 697 N N . HIS A 1 92 ? -1.742 -0.089 -16.106 1.00 80.06 92 HIS A N 1
ATOM 698 C CA . HIS A 1 92 ? -2.599 -1.243 -16.335 1.00 80.06 92 HIS A CA 1
ATOM 699 C C . HIS A 1 92 ? -4.078 -0.856 -16.424 1.00 80.06 92 HIS A C 1
ATOM 701 O O . HIS A 1 92 ? -4.751 -1.277 -17.359 1.00 80.06 92 HIS A O 1
ATOM 707 N N . ALA A 1 93 ? -4.544 0.029 -15.540 1.00 75.44 93 ALA A N 1
ATOM 708 C CA . ALA A 1 93 ? -5.895 0.585 -15.576 1.00 75.44 93 ALA A CA 1
ATOM 709 C C . ALA A 1 93 ? -6.198 1.275 -16.918 1.00 75.44 93 ALA A C 1
ATOM 711 O O . ALA A 1 93 ? -7.259 1.076 -17.493 1.00 75.44 93 ALA A O 1
ATOM 712 N N . ARG A 1 94 ? -5.239 2.034 -17.471 1.00 75.50 94 ARG A N 1
ATOM 713 C CA . ARG A 1 94 ? -5.387 2.676 -18.793 1.00 75.50 94 ARG A CA 1
ATOM 714 C C . ARG A 1 94 ? -5.345 1.696 -19.965 1.00 75.50 94 ARG A C 1
ATOM 716 O O . ARG A 1 94 ? -5.914 1.987 -21.011 1.00 75.50 94 ARG A O 1
ATOM 723 N N . ALA A 1 95 ? -4.629 0.584 -19.821 1.00 75.38 95 ALA A N 1
ATOM 724 C CA . ALA A 1 95 ? -4.544 -0.453 -20.845 1.00 75.38 95 ALA A CA 1
ATOM 725 C C . ALA A 1 95 ? -5.749 -1.408 -20.819 1.00 75.38 95 ALA A C 1
ATOM 727 O O . ALA A 1 95 ? -5.987 -2.117 -21.800 1.00 75.38 95 ALA A O 1
ATOM 728 N N . ALA A 1 96 ? -6.496 -1.443 -19.711 1.00 74.19 96 ALA A N 1
ATOM 729 C CA . ALA A 1 96 ? -7.720 -2.213 -19.608 1.00 74.19 96 ALA A CA 1
ATOM 730 C C . ALA A 1 96 ? -8.765 -1.643 -20.589 1.00 74.19 96 ALA A C 1
ATOM 732 O O . ALA A 1 96 ? -9.014 -0.437 -20.600 1.00 74.19 96 ALA A O 1
ATOM 733 N N . PRO A 1 97 ? -9.366 -2.477 -21.456 1.00 70.69 97 PRO A N 1
ATOM 734 C CA . PRO A 1 97 ? -10.363 -2.006 -22.406 1.00 70.69 97 PRO A CA 1
ATOM 735 C C . PRO A 1 97 ? -11.612 -1.520 -21.659 1.00 70.69 97 PRO A C 1
ATOM 737 O O . PRO A 1 97 ? -12.318 -2.316 -21.051 1.00 70.69 97 PRO A O 1
ATOM 740 N N . THR A 1 98 ? -11.913 -0.225 -21.753 1.00 67.94 98 THR A N 1
ATOM 741 C CA . THR A 1 98 ? -13.076 0.431 -21.123 1.00 67.94 98 THR A CA 1
ATOM 742 C C . THR A 1 98 ? -14.385 0.268 -21.909 1.00 67.94 98 THR A C 1
ATOM 744 O O . THR A 1 98 ? -15.339 1.012 -21.699 1.00 67.94 98 THR A O 1
ATOM 747 N N . GLY A 1 99 ? -14.460 -0.688 -22.841 1.00 74.62 99 GLY A N 1
ATOM 748 C CA . GLY A 1 99 ? -15.600 -0.845 -23.746 1.00 74.62 99 GLY A CA 1
ATOM 749 C C . GLY A 1 99 ? -16.087 -2.287 -23.893 1.00 74.62 99 GLY A C 1
ATOM 750 O O . GLY A 1 99 ? -15.352 -3.226 -23.566 1.00 74.62 99 GLY A O 1
ATOM 751 N N . PRO A 1 100 ? -17.314 -2.483 -24.423 1.00 65.31 100 PRO A N 1
ATOM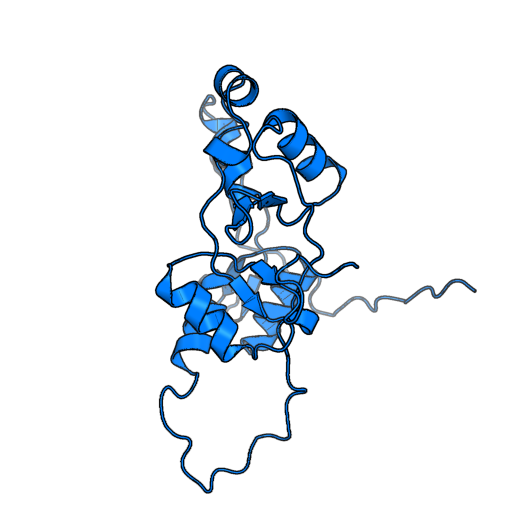 752 C CA . PRO A 1 100 ? -17.826 -3.802 -24.760 1.00 65.31 100 PRO A CA 1
ATOM 753 C C . PRO A 1 100 ? -16.833 -4.496 -25.689 1.00 65.31 100 PRO A C 1
ATOM 755 O O . PRO A 1 100 ? -16.494 -4.013 -26.770 1.00 65.31 100 PRO A O 1
ATOM 758 N N . ARG A 1 101 ? -16.310 -5.620 -25.204 1.00 63.31 101 ARG A N 1
ATOM 759 C CA . ARG A 1 101 ? -15.231 -6.365 -25.841 1.00 63.31 101 ARG A CA 1
ATOM 760 C C . ARG A 1 101 ? -15.645 -6.745 -27.271 1.00 63.31 101 ARG A C 1
ATOM 762 O O . ARG A 1 101 ? -16.657 -7.428 -27.424 1.00 63.31 101 ARG A O 1
ATOM 769 N N . PRO A 1 102 ? -14.891 -6.361 -28.318 1.00 64.56 102 PRO A N 1
ATOM 770 C CA . PRO A 1 102 ? -15.213 -6.771 -29.677 1.00 64.56 102 PRO A CA 1
ATOM 771 C C . PRO A 1 102 ? -15.148 -8.299 -29.774 1.00 64.56 102 PRO A C 1
ATOM 773 O O . PRO A 1 102 ? -14.144 -8.925 -29.414 1.00 64.56 102 PRO A O 1
ATOM 776 N N . ALA A 1 103 ? -16.244 -8.901 -30.230 1.00 68.06 103 ALA A N 1
ATOM 777 C CA . ALA A 1 103 ? -16.341 -10.334 -30.450 1.00 68.06 103 ALA A CA 1
ATOM 778 C C . ALA A 1 103 ? -15.340 -10.741 -31.546 1.00 68.06 103 ALA A C 1
ATOM 780 O O . ALA A 1 103 ? -15.542 -10.424 -32.713 1.00 68.06 103 ALA A O 1
ATOM 781 N N . GLY A 1 104 ? -14.238 -11.404 -31.179 1.00 73.12 104 GLY A N 1
ATOM 782 C CA . GLY A 1 104 ? -13.313 -11.987 -32.161 1.00 73.12 104 GLY A CA 1
ATOM 783 C C . GLY A 1 104 ? -11.826 -11.971 -31.806 1.00 73.12 104 GLY A C 1
ATOM 784 O O . GLY A 1 104 ? -11.073 -12.751 -32.383 1.00 73.12 104 GLY A O 1
ATOM 785 N N . LEU A 1 105 ? -11.374 -11.159 -30.844 1.00 64.62 105 LEU A N 1
ATOM 786 C CA . LEU A 1 105 ? -9.977 -11.221 -30.394 1.00 64.62 105 LEU A CA 1
ATOM 787 C C . LEU A 1 105 ? -9.787 -12.399 -29.430 1.00 64.62 105 LEU A C 1
ATOM 789 O O . LEU A 1 105 ? -10.202 -12.339 -28.266 1.00 64.62 105 LEU A O 1
ATOM 793 N N . GLN A 1 106 ? -9.166 -13.476 -29.929 1.00 51.12 106 GLN A N 1
ATOM 794 C CA . GLN A 1 106 ? -8.753 -14.614 -29.111 1.00 51.12 106 GLN A CA 1
ATOM 795 C C . GLN A 1 106 ? -7.851 -14.119 -27.975 1.00 51.12 106 GLN A C 1
ATOM 797 O O . GLN A 1 106 ? -6.853 -13.432 -28.193 1.00 51.12 106 GLN A O 1
ATOM 802 N N . ARG A 1 107 ? -8.256 -14.437 -26.742 1.00 50.44 107 ARG A N 1
ATOM 803 C CA . ARG A 1 107 ? -7.496 -14.157 -25.524 1.00 50.44 107 ARG A CA 1
ATOM 804 C C . ARG A 1 107 ? -6.076 -14.747 -25.669 1.00 50.44 107 ARG A C 1
ATOM 806 O O . ARG A 1 107 ? -5.968 -15.908 -26.063 1.00 50.44 107 ARG A O 1
ATOM 813 N N . PRO A 1 108 ? -5.004 -14.034 -25.263 1.00 53.38 108 PRO A N 1
ATOM 814 C CA . PRO A 1 108 ? -3.859 -14.717 -24.660 1.00 53.38 108 PRO A CA 1
ATOM 815 C C . PRO A 1 108 ? -4.442 -15.680 -23.622 1.00 53.38 108 PRO A C 1
ATOM 817 O O . PRO A 1 108 ? -5.296 -15.235 -22.854 1.00 53.38 108 PRO A O 1
ATOM 820 N N . GLY A 1 109 ? -4.106 -16.976 -23.688 1.00 51.53 109 GLY A N 1
ATOM 821 C CA . GLY A 1 109 ? -4.772 -18.040 -22.918 1.00 51.53 109 GLY A CA 1
ATOM 822 C C . GLY A 1 109 ? -5.099 -17.606 -21.485 1.00 51.53 109 GLY A C 1
ATOM 823 O O . GLY A 1 109 ? -4.321 -16.836 -20.923 1.00 51.53 109 GLY A O 1
ATOM 824 N N . PRO A 1 110 ? -6.258 -18.019 -20.932 1.00 49.88 110 PRO A N 1
ATOM 825 C CA . PRO A 1 110 ? -6.845 -17.401 -19.750 1.00 49.88 110 PRO A CA 1
ATOM 826 C C . PRO A 1 110 ? -5.778 -17.238 -18.673 1.00 49.88 110 PRO A C 1
ATOM 828 O O . PRO A 1 110 ? -5.297 -18.223 -18.112 1.00 49.88 110 PRO A O 1
ATOM 831 N N . LEU A 1 111 ? -5.400 -15.982 -18.405 1.00 53.84 111 LEU A N 1
ATOM 832 C CA . LEU A 1 111 ? -4.837 -15.664 -17.104 1.00 53.84 111 LEU A CA 1
ATOM 833 C C . LEU A 1 111 ? -5.833 -16.255 -16.101 1.00 53.84 111 LEU A C 1
ATOM 835 O O . LEU A 1 111 ? -7.041 -16.099 -16.332 1.00 53.84 111 LEU A O 1
ATOM 839 N N . PRO A 1 112 ? -5.374 -16.992 -15.073 1.00 63.09 112 PRO A N 1
ATOM 840 C CA . PRO A 1 112 ? -6.285 -17.448 -14.034 1.00 63.09 112 PRO A CA 1
ATOM 841 C C . PRO A 1 112 ? -7.114 -16.235 -13.624 1.00 63.09 112 PRO A C 1
ATOM 843 O O . PRO A 1 112 ? -6.541 -15.155 -13.467 1.00 63.09 112 PRO A O 1
ATOM 846 N N . GLU A 1 113 ? -8.441 -16.377 -13.589 1.00 66.12 113 GLU A N 1
ATOM 847 C CA . GLU A 1 113 ? -9.326 -15.288 -13.179 1.00 66.12 113 GLU A CA 1
ATOM 848 C C . GLU A 1 113 ? -8.903 -14.880 -11.770 1.00 66.12 113 GLU A C 1
ATOM 850 O O . GLU A 1 113 ? -9.206 -15.548 -10.781 1.00 66.12 113 GLU A O 1
ATOM 855 N N . LEU A 1 114 ? -8.080 -13.833 -11.710 1.00 76.81 114 LEU A N 1
ATOM 856 C CA . LEU A 1 114 ? -7.636 -13.231 -10.475 1.00 76.81 114 LEU A CA 1
ATOM 857 C C . LEU A 1 114 ? -8.857 -12.499 -9.951 1.00 76.81 114 LEU A C 1
ATOM 859 O O . LEU A 1 114 ? -9.236 -11.436 -10.432 1.00 76.81 114 LEU A O 1
ATOM 863 N N . VAL A 1 115 ? -9.515 -13.150 -9.015 1.00 84.06 115 VAL A N 1
ATOM 864 C CA . VAL A 1 115 ? -10.579 -12.567 -8.214 1.00 84.06 115 VAL A CA 1
ATOM 865 C C . VAL A 1 115 ? -9.956 -11.857 -7.020 1.00 84.06 115 VAL A C 1
ATOM 867 O O . VAL A 1 115 ? -8.826 -12.173 -6.626 1.00 84.06 115 VAL A O 1
ATOM 870 N N . ALA A 1 116 ? -10.686 -10.915 -6.431 1.00 80.75 116 ALA A N 1
ATOM 871 C CA . ALA A 1 116 ? -10.230 -10.099 -5.314 1.00 80.75 116 ALA A CA 1
ATOM 872 C C . ALA A 1 116 ? -9.592 -10.955 -4.207 1.00 80.75 116 ALA A C 1
ATOM 874 O O . ALA A 1 116 ? -8.460 -10.679 -3.808 1.00 80.75 116 ALA A O 1
ATOM 875 N N . ARG A 1 117 ? -10.217 -12.081 -3.826 1.00 83.44 117 ARG A N 1
ATOM 876 C CA . ARG A 1 117 ? -9.670 -13.020 -2.821 1.00 83.44 117 ARG A CA 1
ATOM 877 C C . ARG A 1 117 ? -8.246 -13.518 -3.079 1.00 83.44 117 ARG A C 1
ATOM 879 O O . ARG A 1 117 ? -7.543 -13.866 -2.139 1.00 83.44 117 ARG A O 1
ATOM 886 N N . SER A 1 118 ? -7.801 -13.570 -4.334 1.00 82.38 118 SER A N 1
ATOM 887 C CA . SER A 1 118 ? -6.447 -14.013 -4.695 1.00 82.38 118 SER A CA 1
ATOM 888 C C . SER A 1 118 ? -5.393 -12.914 -4.549 1.00 82.38 118 SER A C 1
ATOM 890 O O . SER A 1 118 ? -4.202 -13.216 -4.564 1.00 82.38 118 SER A O 1
ATOM 892 N N . LEU A 1 119 ? -5.821 -11.656 -4.434 1.00 84.06 119 LEU A N 1
ATOM 893 C CA . LEU A 1 119 ? -4.968 -10.473 -4.279 1.00 84.06 119 LEU A CA 1
ATOM 894 C C . LEU A 1 119 ? -4.995 -9.910 -2.854 1.00 84.06 119 LEU A C 1
ATOM 896 O O . LEU A 1 119 ? -4.143 -9.097 -2.496 1.00 84.06 119 LEU A O 1
ATOM 900 N N . MET A 1 120 ? -5.972 -10.331 -2.053 1.00 87.25 120 MET A N 1
ATOM 901 C CA . MET A 1 120 ? -6.157 -9.873 -0.686 1.00 87.25 120 MET A CA 1
ATOM 902 C C . MET A 1 120 ? -4.974 -10.229 0.215 1.00 87.25 120 MET A C 1
ATOM 904 O O . MET A 1 120 ? -4.386 -11.309 0.140 1.00 87.25 120 MET A O 1
ATOM 908 N N . VAL A 1 121 ? -4.682 -9.313 1.132 1.00 86.38 121 VAL A N 1
ATOM 909 C CA . VAL A 1 121 ? -3.820 -9.552 2.288 1.00 86.38 121 VAL A CA 1
ATOM 910 C C . VAL A 1 121 ? -4.724 -9.591 3.519 1.00 86.38 121 VAL A C 1
ATOM 912 O O . VAL A 1 121 ? -5.617 -8.746 3.595 1.00 86.38 121 VAL A O 1
ATOM 915 N N . PRO A 1 122 ? -4.511 -10.510 4.480 1.00 85.06 122 PRO A N 1
ATOM 916 C CA . PRO A 1 122 ? -5.278 -10.522 5.719 1.00 85.06 122 PRO A CA 1
ATOM 917 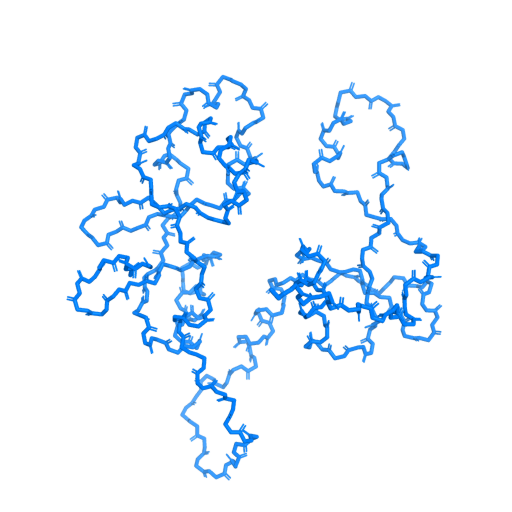C C . PRO A 1 122 ? -5.165 -9.165 6.429 1.00 85.06 122 PRO A C 1
ATOM 919 O O . PRO A 1 122 ? -4.047 -8.771 6.785 1.00 85.06 122 PRO A O 1
ATOM 922 N N . PRO A 1 123 ? -6.272 -8.419 6.599 1.00 88.19 123 PRO A N 1
ATOM 923 C CA . PRO A 1 123 ? -6.241 -7.177 7.345 1.00 88.19 123 PRO A CA 1
ATOM 924 C C . PRO A 1 123 ? -6.219 -7.473 8.844 1.00 88.19 123 PRO A C 1
ATOM 926 O O . PRO A 1 123 ? -6.742 -8.490 9.301 1.00 88.19 123 PRO A O 1
ATOM 929 N N . ILE A 1 124 ? -5.661 -6.547 9.618 1.00 94.00 124 ILE A N 1
ATOM 930 C CA . ILE A 1 124 ? -5.881 -6.518 11.063 1.00 94.00 124 ILE A CA 1
ATOM 931 C C . ILE A 1 124 ? -7.069 -5.589 11.309 1.00 94.00 124 ILE A C 1
ATOM 933 O O . ILE A 1 124 ? -6.963 -4.380 11.103 1.00 94.00 124 ILE A O 1
ATOM 937 N N . GLU A 1 125 ? -8.212 -6.151 11.697 1.00 95.38 125 GLU A N 1
ATOM 938 C CA . GLU A 1 125 ? -9.365 -5.350 12.114 1.00 95.38 125 GLU A CA 1
ATOM 939 C C . GLU A 1 125 ? -9.090 -4.750 13.497 1.00 95.38 125 GLU A C 1
ATOM 941 O O . GLU A 1 125 ? -8.665 -5.449 14.421 1.00 95.38 125 GLU A O 1
ATOM 946 N N . VAL A 1 126 ? -9.309 -3.444 13.636 1.00 96.50 126 VAL A N 1
ATOM 947 C CA . VAL A 1 126 ? -9.074 -2.706 14.878 1.00 96.50 126 VAL A CA 1
ATOM 948 C C . VAL A 1 126 ? -10.268 -1.822 15.211 1.00 96.50 126 VAL A C 1
ATOM 950 O O . VAL A 1 126 ? -11.016 -1.383 14.338 1.00 96.50 126 VAL A O 1
ATOM 953 N N . SER A 1 127 ? -10.448 -1.546 16.503 1.00 95.88 127 SER A N 1
ATOM 954 C CA . SER A 1 127 ? -11.452 -0.581 16.956 1.00 95.88 127 SER A CA 1
ATOM 955 C C . SER A 1 127 ? -11.107 0.820 16.453 1.00 95.88 127 SER A C 1
ATOM 957 O O . SER A 1 127 ? -9.943 1.216 16.514 1.00 95.88 127 SER A O 1
ATOM 959 N N . GLY A 1 128 ? -12.110 1.618 16.073 1.00 95.88 128 GLY A N 1
ATOM 960 C CA . GLY A 1 128 ? -11.917 3.043 15.774 1.00 95.88 128 GLY A CA 1
ATOM 961 C C . GLY A 1 128 ? -11.325 3.834 16.947 1.00 95.88 128 GLY A C 1
ATOM 962 O O . GLY A 1 128 ? -10.629 4.820 16.740 1.00 95.88 128 GLY A O 1
ATOM 963 N N . SER A 1 129 ? -11.517 3.356 18.180 1.00 96.31 129 SER A N 1
ATOM 964 C CA . SER A 1 129 ? -10.924 3.928 19.395 1.00 96.31 129 SER A CA 1
ATOM 965 C C . SER A 1 129 ? -9.517 3.415 19.730 1.00 96.31 129 SER A C 1
ATOM 967 O O . SER A 1 129 ? -8.965 3.800 20.762 1.00 96.31 129 SER A O 1
ATOM 969 N N . ALA A 1 130 ? -8.936 2.526 18.915 1.00 96.44 130 ALA A N 1
ATOM 970 C CA . ALA A 1 130 ? -7.582 2.032 19.142 1.00 96.44 130 ALA A CA 1
ATOM 971 C C . ALA A 1 130 ? -6.575 3.183 19.048 1.00 96.44 130 ALA A C 1
ATOM 973 O O . ALA A 1 130 ? -6.683 4.037 18.170 1.00 96.44 130 ALA A O 1
ATOM 974 N N . LYS A 1 131 ? -5.589 3.211 19.948 1.00 95.94 131 LYS A N 1
ATOM 975 C CA . LYS A 1 131 ? -4.581 4.274 19.961 1.00 95.94 131 LYS A CA 1
ATOM 976 C C . LYS A 1 131 ? -3.605 4.105 18.808 1.00 95.94 131 LYS A C 1
ATOM 978 O O . LYS A 1 131 ? -3.115 3.001 18.568 1.00 95.94 131 LYS A O 1
ATOM 983 N N . VAL A 1 132 ? -3.251 5.212 18.160 1.00 95.12 132 VAL A N 1
ATOM 984 C CA . VAL A 1 132 ? -2.281 5.220 17.053 1.00 95.12 132 VAL A CA 1
ATOM 985 C C . VAL A 1 132 ? -0.932 4.635 17.481 1.00 95.12 132 VAL A C 1
ATOM 987 O O . VAL A 1 132 ? -0.350 3.854 16.730 1.00 95.12 132 VAL A O 1
ATOM 990 N N . GLN A 1 133 ? -0.490 4.912 18.711 1.00 93.31 133 GLN A N 1
ATOM 991 C CA . GLN A 1 133 ? 0.738 4.353 19.290 1.00 93.31 133 GLN A CA 1
ATOM 992 C C . GLN A 1 133 ? 0.783 2.813 19.286 1.00 93.31 133 GLN A C 1
ATOM 994 O O . GLN A 1 133 ? 1.809 2.199 18.962 1.00 93.31 133 GLN A O 1
ATOM 999 N N . ASP A 1 134 ? -0.335 2.175 19.638 1.00 94.31 134 ASP A N 1
ATOM 1000 C CA . ASP A 1 134 ? -0.430 0.716 19.689 1.00 94.31 134 ASP A CA 1
ATOM 1001 C C . ASP A 1 134 ? -0.370 0.135 18.270 1.00 94.31 134 ASP A C 1
ATOM 1003 O O . ASP A 1 134 ? 0.338 -0.844 18.023 1.00 94.31 134 ASP A O 1
ATOM 1007 N N . LEU A 1 135 ? -1.044 0.784 17.313 1.00 94.81 135 LEU A N 1
ATOM 1008 C CA . LEU A 1 135 ? -1.031 0.389 15.902 1.00 94.81 135 LEU A CA 1
ATOM 1009 C C . LEU A 1 135 ? 0.356 0.560 15.271 1.00 94.81 135 LEU A C 1
ATOM 1011 O O . LEU A 1 135 ? 0.830 -0.329 14.564 1.00 94.81 135 LEU A O 1
ATOM 1015 N N . ALA A 1 136 ? 1.046 1.666 15.558 1.00 91.75 136 ALA A N 1
ATOM 1016 C CA . ALA A 1 136 ? 2.411 1.910 15.097 1.00 91.75 136 ALA A CA 1
ATOM 1017 C C . ALA A 1 136 ? 3.399 0.870 15.653 1.00 91.75 136 ALA A C 1
ATOM 1019 O O . ALA A 1 136 ? 4.316 0.432 14.953 1.00 91.75 136 ALA A O 1
ATOM 1020 N N . SER A 1 137 ? 3.206 0.429 16.897 1.00 90.19 137 SER A N 1
ATOM 1021 C CA . SER A 1 137 ? 4.007 -0.647 17.492 1.00 90.19 137 SER A CA 1
ATOM 1022 C C . SER A 1 137 ? 3.723 -1.996 16.822 1.00 90.19 137 SER A C 1
ATOM 1024 O O . SER A 1 137 ? 4.656 -2.658 16.377 1.00 90.19 137 SER A O 1
ATOM 1026 N N . GLN A 1 138 ? 2.450 -2.345 16.602 1.00 92.12 138 GLN A N 1
ATOM 1027 C CA . GLN A 1 138 ? 2.074 -3.548 15.845 1.00 92.12 138 GLN A CA 1
ATOM 1028 C C . GLN A 1 138 ? 2.612 -3.546 14.410 1.00 92.12 138 GLN A C 1
ATOM 1030 O O . GLN A 1 138 ? 3.022 -4.587 13.900 1.00 92.12 138 GLN A O 1
ATOM 1035 N N . LEU A 1 139 ? 2.641 -2.386 13.752 1.00 90.62 139 LEU A N 1
ATOM 1036 C CA . LEU A 1 139 ? 3.208 -2.239 12.415 1.00 90.62 139 LEU A CA 1
ATOM 1037 C C . LEU A 1 139 ? 4.710 -2.569 12.402 1.00 90.62 139 LEU A C 1
ATOM 1039 O O . LEU A 1 139 ? 5.168 -3.297 11.520 1.00 90.62 139 LEU A O 1
ATOM 1043 N N . ARG A 1 140 ? 5.462 -2.060 13.387 1.00 87.19 140 ARG A N 1
ATOM 1044 C CA . ARG A 1 140 ? 6.907 -2.312 13.526 1.00 87.19 140 ARG A CA 1
ATOM 1045 C C . ARG A 1 140 ? 7.215 -3.771 13.859 1.00 87.19 140 ARG A C 1
ATOM 1047 O O . ARG A 1 140 ? 8.133 -4.334 13.268 1.00 87.19 140 ARG A O 1
ATOM 1054 N N . ASP A 1 141 ? 6.442 -4.368 14.761 1.00 88.81 141 ASP A N 1
ATOM 1055 C CA . ASP A 1 141 ? 6.746 -5.689 15.321 1.00 88.81 141 ASP A CA 1
ATOM 1056 C C . ASP A 1 141 ? 6.129 -6.842 14.515 1.00 88.81 141 ASP A C 1
ATOM 1058 O O . ASP A 1 141 ? 6.702 -7.928 14.426 1.00 88.81 141 ASP A O 1
ATOM 1062 N N . GLY A 1 142 ? 4.951 -6.620 13.928 1.00 81.31 142 GLY A N 1
ATOM 1063 C CA . GLY A 1 142 ? 4.135 -7.654 13.285 1.00 81.31 142 GLY A CA 1
ATOM 1064 C C . GLY A 1 142 ? 4.126 -7.612 11.759 1.00 81.31 142 GLY A C 1
ATOM 1065 O O . GLY A 1 142 ? 3.592 -8.526 11.134 1.00 81.31 142 GLY A O 1
ATOM 1066 N N . GLY A 1 143 ? 4.689 -6.567 11.139 1.00 82.69 143 GLY A N 1
ATOM 1067 C CA . GLY A 1 143 ? 4.699 -6.421 9.680 1.00 82.69 143 GLY A CA 1
ATOM 1068 C C . GLY A 1 143 ? 3.300 -6.291 9.066 1.00 82.69 143 GLY A C 1
ATOM 1069 O O . GLY A 1 143 ? 3.096 -6.673 7.909 1.00 82.69 143 GLY A O 1
ATOM 1070 N N . ALA A 1 144 ? 2.333 -5.785 9.838 1.00 87.69 144 ALA A N 1
ATOM 1071 C CA . ALA A 1 144 ? 0.982 -5.512 9.362 1.00 87.69 144 ALA A CA 1
ATOM 1072 C C . ALA A 1 144 ? 1.035 -4.625 8.109 1.00 87.69 144 ALA A C 1
ATOM 1074 O O . ALA A 1 144 ? 1.742 -3.623 8.080 1.00 87.69 144 ALA A O 1
ATOM 1075 N N . LYS A 1 145 ? 0.308 -4.981 7.046 1.00 89.38 145 LYS A N 1
ATOM 1076 C CA . LYS A 1 145 ? 0.325 -4.183 5.803 1.00 89.38 145 LYS A CA 1
ATOM 1077 C C . LYS A 1 145 ? -0.748 -3.103 5.765 1.00 89.38 145 LYS A C 1
ATOM 1079 O O . LYS A 1 145 ? -0.591 -2.141 5.022 1.00 89.38 145 LYS A O 1
ATOM 1084 N N . ALA A 1 146 ? -1.820 -3.291 6.526 1.00 94.00 146 ALA A N 1
ATOM 1085 C CA . ALA A 1 146 ? -2.929 -2.364 6.670 1.00 94.00 146 ALA A CA 1
ATOM 1086 C C . ALA A 1 146 ? -3.744 -2.743 7.912 1.00 94.00 146 ALA A C 1
ATOM 1088 O O . ALA A 1 146 ? -3.799 -3.920 8.287 1.00 94.00 146 ALA A O 1
ATOM 1089 N N . PHE A 1 147 ? -4.412 -1.754 8.495 1.00 96.25 147 PHE A N 1
ATOM 1090 C CA . PHE A 1 147 ? -5.467 -1.967 9.478 1.00 96.25 147 PHE A CA 1
ATOM 1091 C C . PHE A 1 147 ? -6.805 -1.559 8.873 1.00 96.25 147 PHE A C 1
ATOM 1093 O O . PHE A 1 147 ? -6.876 -0.604 8.095 1.00 96.25 147 PHE A O 1
ATOM 1100 N N . VAL A 1 148 ? -7.857 -2.284 9.232 1.00 96.94 148 VAL A N 1
ATOM 1101 C CA . VAL A 1 148 ? -9.230 -1.953 8.851 1.00 96.94 148 VAL A CA 1
ATOM 1102 C C . VAL A 1 148 ? -9.964 -1.487 10.097 1.00 96.94 148 VAL A C 1
ATOM 1104 O O . VAL A 1 148 ? -9.958 -2.169 11.120 1.00 96.94 148 VAL A O 1
ATOM 1107 N N . VAL A 1 149 ? -10.576 -0.315 10.003 1.00 96.94 149 VAL A N 1
ATOM 1108 C CA . VAL A 1 149 ? -11.421 0.279 11.034 1.00 96.94 149 VAL A CA 1
ATOM 1109 C C . VAL A 1 149 ? -12.860 0.151 10.570 1.00 96.94 149 VAL A C 1
ATOM 1111 O O . VAL A 1 149 ? -13.188 0.530 9.449 1.00 96.94 149 VAL A O 1
ATOM 1114 N N . ARG A 1 150 ? -13.732 -0.381 11.420 1.00 94.06 150 ARG A N 1
ATOM 1115 C CA . ARG A 1 150 ? -15.164 -0.435 11.131 1.00 94.06 150 ARG A CA 1
ATOM 1116 C C . ARG A 1 150 ? -15.845 0.808 11.710 1.00 94.06 150 ARG A C 1
ATOM 1118 O O . ARG A 1 150 ? -15.832 0.990 12.926 1.00 94.06 150 ARG A O 1
ATOM 1125 N N . GLU A 1 151 ? -16.410 1.655 10.850 1.00 89.75 151 GLU A N 1
ATOM 1126 C CA . GLU A 1 151 ? -17.070 2.921 11.229 1.00 89.75 151 GLU A CA 1
ATOM 1127 C C . GLU A 1 151 ? -18.600 2.783 11.335 1.00 89.75 151 GLU A C 1
ATOM 1129 O O . GLU A 1 151 ? -19.256 3.579 12.006 1.00 89.75 151 GLU A O 1
ATOM 1134 N N . GLY A 1 152 ? -19.167 1.717 10.764 1.00 87.62 152 GLY A N 1
ATOM 1135 C CA . GLY A 1 152 ? -20.598 1.417 10.801 1.00 87.62 152 GLY A CA 1
ATOM 1136 C C . GLY A 1 152 ? -20.894 -0.063 10.561 1.00 87.62 152 GLY A C 1
ATOM 1137 O O . GLY A 1 152 ? -20.028 -0.918 10.727 1.00 87.62 152 GLY A O 1
ATOM 1138 N N . ALA A 1 153 ? -22.130 -0.391 10.176 1.00 86.56 153 ALA A N 1
ATOM 1139 C CA . ALA A 1 153 ? -22.469 -1.766 9.798 1.00 86.56 153 ALA A CA 1
ATOM 1140 C C . ALA A 1 153 ? -21.710 -2.201 8.531 1.00 86.56 153 ALA A C 1
ATOM 1142 O O . ALA A 1 153 ? -21.136 -3.288 8.518 1.00 86.56 153 ALA A O 1
ATOM 1143 N N . ASP A 1 154 ? -21.641 -1.300 7.544 1.00 87.81 154 ASP A N 1
ATOM 1144 C CA . ASP A 1 154 ? -21.099 -1.556 6.202 1.00 87.81 154 ASP A CA 1
ATOM 1145 C C . ASP A 1 154 ? -20.061 -0.504 5.758 1.00 87.81 154 ASP A C 1
ATOM 1147 O O . ASP A 1 154 ? -19.641 -0.478 4.602 1.00 87.81 154 ASP A O 1
ATOM 1151 N N . GLU A 1 155 ? -19.646 0.380 6.669 1.00 93.25 155 GLU A N 1
ATOM 1152 C CA . GLU A 1 155 ? -18.667 1.437 6.399 1.00 93.25 155 GLU A CA 1
ATOM 1153 C C . GLU A 1 155 ? -17.306 1.061 6.983 1.00 93.25 155 GLU A C 1
ATOM 1155 O O . GLU A 1 155 ? -17.174 0.770 8.180 1.00 93.25 155 GLU A O 1
ATOM 1160 N N . PHE A 1 156 ? -16.292 1.074 6.118 1.00 96.00 156 PHE A N 1
ATOM 1161 C CA . PHE A 1 156 ? -14.931 0.705 6.468 1.00 96.00 156 PHE A CA 1
ATOM 1162 C C . PHE A 1 156 ? -13.961 1.844 6.168 1.00 96.00 156 PHE A C 1
ATOM 1164 O O . PHE A 1 156 ? -13.916 2.391 5.063 1.00 96.00 156 PHE A O 1
ATOM 1171 N N . GLY A 1 157 ? -13.131 2.137 7.159 1.00 96.50 157 GLY A N 1
ATOM 1172 C CA . GLY A 1 157 ? -11.929 2.932 7.019 1.00 96.50 157 GLY A CA 1
ATOM 1173 C C . GLY A 1 157 ? -10.696 2.037 6.902 1.00 96.50 157 GLY A C 1
ATOM 1174 O O . GLY A 1 157 ? -10.625 0.955 7.489 1.00 96.50 157 GLY A O 1
ATOM 1175 N N . VAL A 1 158 ? -9.690 2.486 6.157 1.00 96.25 158 VAL A N 1
ATOM 1176 C CA . VAL A 1 158 ? -8.388 1.821 6.059 1.00 96.25 158 VAL A CA 1
ATOM 1177 C C . VAL A 1 158 ? -7.288 2.736 6.580 1.00 96.25 158 VAL A C 1
ATOM 1179 O O . VAL A 1 158 ? -7.198 3.921 6.248 1.00 96.25 158 VAL A O 1
ATOM 1182 N N . LEU A 1 159 ? -6.408 2.148 7.383 1.00 95.75 159 LEU A N 1
ATOM 1183 C CA . LEU A 1 159 ? -5.171 2.750 7.853 1.00 95.75 159 LEU A CA 1
ATOM 1184 C C . LEU A 1 159 ? -3.993 2.044 7.201 1.00 95.75 159 LEU A C 1
ATOM 1186 O O . LEU A 1 159 ? -3.705 0.878 7.484 1.00 95.75 159 LEU A O 1
ATOM 1190 N N . LEU A 1 160 ? -3.299 2.774 6.336 1.00 94.44 160 LEU A N 1
ATOM 1191 C CA . LEU A 1 160 ? -2.065 2.316 5.726 1.00 94.44 160 LEU A CA 1
ATOM 1192 C C . LEU A 1 160 ? -0.857 2.728 6.585 1.00 94.44 160 LEU A C 1
ATOM 1194 O O . LEU A 1 160 ? -0.939 3.708 7.333 1.00 94.44 160 LEU A O 1
ATOM 1198 N N . PRO A 1 161 ? 0.277 2.011 6.485 1.00 92.38 161 PRO A N 1
ATOM 1199 C CA . PRO A 1 161 ? 1.513 2.347 7.188 1.00 92.38 161 PRO A CA 1
ATOM 1200 C C . PRO A 1 161 ? 1.908 3.821 7.052 1.00 92.38 161 PRO A C 1
ATOM 1202 O O . PRO A 1 161 ? 2.276 4.466 8.027 1.00 92.38 161 PRO A O 1
ATOM 1205 N N . GLU A 1 162 ? 1.781 4.371 5.850 1.00 89.00 162 GLU A N 1
ATOM 1206 C CA . GLU A 1 162 ? 2.040 5.767 5.515 1.00 89.00 162 GLU A CA 1
ATOM 1207 C C . GLU A 1 162 ? 1.185 6.748 6.326 1.00 89.00 162 GLU A C 1
ATOM 1209 O O . GLU A 1 162 ? 1.716 7.768 6.760 1.00 89.00 162 GLU A O 1
ATOM 1214 N N . HIS A 1 163 ? -0.080 6.413 6.607 1.00 92.25 163 HIS A N 1
ATOM 1215 C CA . HIS A 1 163 ? -0.952 7.242 7.441 1.00 92.25 163 HIS A CA 1
ATOM 1216 C C . HIS A 1 163 ? -0.441 7.268 8.882 1.00 92.25 163 HIS A C 1
ATOM 1218 O O . HIS A 1 163 ? -0.337 8.330 9.472 1.00 92.25 163 HIS A O 1
ATOM 1224 N N . LEU A 1 164 ? -0.049 6.122 9.447 1.00 91.44 164 LEU A N 1
ATOM 1225 C CA . LEU A 1 164 ? 0.444 6.053 10.829 1.00 91.44 164 LEU A CA 1
ATOM 1226 C C . LEU A 1 164 ? 1.812 6.738 10.991 1.00 91.44 164 LEU A C 1
ATOM 1228 O O . LEU A 1 164 ? 2.049 7.469 11.951 1.00 91.44 164 LEU A O 1
ATOM 1232 N N . LEU A 1 165 ? 2.715 6.532 10.029 1.00 85.94 165 LEU A N 1
ATOM 1233 C CA . LEU A 1 165 ? 4.083 7.069 10.044 1.00 85.94 165 LEU A CA 1
ATOM 1234 C C . LEU A 1 165 ? 4.153 8.589 9.822 1.00 85.94 165 LEU A C 1
ATOM 1236 O O . LEU A 1 165 ? 5.206 9.208 10.043 1.00 85.94 165 LEU A O 1
ATOM 1240 N N . GLU A 1 166 ? 3.066 9.195 9.349 1.00 86.25 166 GLU A N 1
ATOM 1241 C CA . GLU A 1 166 ? 2.915 10.645 9.298 1.00 86.25 166 GLU A CA 1
ATOM 1242 C C . GLU A 1 166 ? 2.723 11.246 10.699 1.00 86.25 166 GLU A C 1
ATOM 1244 O O . GLU A 1 166 ? 3.282 12.307 10.960 1.00 86.25 166 GLU A O 1
ATOM 1249 N N . PHE A 1 167 ? 2.050 10.551 11.623 1.00 84.62 167 PHE A N 1
ATOM 1250 C CA . PHE A 1 167 ? 1.726 11.086 12.957 1.00 84.62 167 PHE A CA 1
ATOM 1251 C C . PHE A 1 167 ? 2.588 10.530 14.089 1.00 84.62 167 PHE A C 1
ATOM 1253 O O . PHE A 1 167 ? 2.776 11.223 15.082 1.00 84.62 167 PHE A O 1
ATOM 1260 N N . ALA A 1 168 ? 3.220 9.363 13.920 1.00 75.06 168 ALA A N 1
ATOM 1261 C CA . ALA A 1 168 ? 4.184 8.785 14.875 1.00 75.06 168 ALA A CA 1
ATOM 1262 C C . ALA A 1 168 ? 5.481 9.617 15.068 1.00 75.06 168 ALA A C 1
ATOM 1264 O O . ALA A 1 168 ? 6.504 9.119 15.527 1.00 75.06 168 ALA A O 1
ATOM 1265 N N . ARG A 1 169 ? 5.484 10.872 14.613 1.00 73.19 169 ARG A N 1
ATOM 1266 C CA . ARG A 1 169 ? 6.595 11.834 14.672 1.00 73.19 169 ARG A CA 1
ATOM 1267 C C . ARG A 1 169 ? 6.447 12.820 15.809 1.00 73.19 169 ARG A C 1
ATOM 1269 O O . ARG A 1 169 ? 7.435 13.406 16.233 1.00 73.19 169 ARG A O 1
ATOM 1276 N N . ASP A 1 170 ? 5.209 13.054 16.203 1.00 85.94 170 ASP A N 1
ATOM 1277 C CA . ASP A 1 170 ? 4.840 14.002 17.226 1.00 85.94 170 ASP A CA 1
ATOM 1278 C C . ASP A 1 170 ? 4.332 13.168 18.399 1.00 85.94 170 ASP A C 1
ATOM 1280 O O . ASP A 1 170 ? 3.243 12.597 18.347 1.00 85.94 170 ASP A O 1
ATOM 1284 N N . GLU A 1 171 ? 5.176 13.030 19.424 1.00 85.75 171 GLU A N 1
ATOM 1285 C CA . GLU A 1 171 ? 4.882 12.196 20.592 1.00 85.75 171 GLU A CA 1
ATOM 1286 C C . GLU A 1 171 ? 3.638 12.658 21.358 1.00 85.75 171 GLU A C 1
ATOM 1288 O O . GLU A 1 171 ? 3.099 11.887 22.158 1.00 85.75 171 GLU A O 1
ATOM 1293 N N . ASP A 1 172 ? 3.209 13.907 21.174 1.00 89.06 172 ASP A N 1
ATOM 1294 C CA . ASP A 1 172 ? 2.006 14.436 21.801 1.00 89.06 172 ASP A CA 1
ATOM 1295 C C . ASP A 1 172 ? 0.781 14.073 20.956 1.00 89.06 172 ASP A C 1
ATOM 1297 O O . ASP A 1 172 ? -0.185 13.518 21.489 1.00 89.06 172 ASP A O 1
ATOM 1301 N N . LEU A 1 173 ? 0.843 14.261 19.631 1.00 86.81 173 LEU A N 1
ATOM 1302 C CA . LEU A 1 173 ? -0.230 13.838 18.722 1.00 86.81 173 LEU A CA 1
ATOM 1303 C C . LEU A 1 173 ? -0.425 12.318 18.716 1.00 86.81 173 LEU A C 1
ATOM 1305 O O . LEU A 1 173 ? -1.562 11.852 18.745 1.00 86.81 173 LEU A O 1
ATOM 1309 N N . GLU A 1 174 ? 0.651 11.530 18.744 1.00 84.56 174 GLU A N 1
ATOM 1310 C CA . GLU A 1 174 ? 0.578 10.063 18.752 1.00 84.56 174 GLU A CA 1
ATOM 1311 C C . GLU A 1 174 ? -0.202 9.528 19.967 1.00 84.56 174 GLU A C 1
ATOM 1313 O O . GLU A 1 174 ? -0.904 8.518 19.870 1.00 84.56 174 GLU A O 1
ATOM 1318 N N . LYS A 1 175 ? -0.126 10.224 21.110 1.00 89.19 175 LYS A N 1
ATOM 1319 C CA . LYS A 1 175 ? -0.858 9.871 22.339 1.00 89.19 175 LYS A CA 1
ATOM 1320 C C . LYS A 1 175 ? -2.314 10.337 22.329 1.00 89.19 175 LYS A C 1
ATOM 1322 O O . LYS A 1 175 ? -3.117 9.794 23.092 1.00 89.19 175 LYS A O 1
ATOM 1327 N N . MET A 1 176 ? -2.636 11.350 21.526 1.00 93.31 176 MET A N 1
ATOM 1328 C CA . MET A 1 176 ? -3.967 11.956 21.452 1.00 93.31 176 MET A CA 1
ATOM 1329 C C . MET A 1 176 ? -4.852 11.331 20.374 1.00 93.31 176 MET A C 1
ATOM 1331 O O . MET A 1 176 ? -6.066 11.290 20.557 1.00 93.31 176 MET A O 1
ATOM 1335 N N . LEU A 1 177 ? -4.259 10.853 19.279 1.00 95.81 177 LEU A N 1
ATOM 1336 C CA . LEU A 1 177 ? -4.991 10.344 18.125 1.00 95.81 177 LEU A CA 1
ATOM 1337 C C . LEU A 1 177 ? -5.430 8.888 18.304 1.00 95.81 177 LEU A C 1
ATOM 1339 O O . LEU A 1 177 ? -4.705 8.036 18.838 1.00 95.81 177 LEU A O 1
ATOM 1343 N N . ILE A 1 178 ? -6.615 8.597 17.780 1.00 96.81 178 ILE A N 1
ATOM 1344 C CA . ILE A 1 178 ? -7.153 7.244 17.650 1.00 96.81 178 ILE A CA 1
ATOM 1345 C C . ILE A 1 178 ? -7.245 6.831 16.181 1.00 96.81 178 ILE A C 1
ATOM 1347 O O . ILE A 1 178 ? -7.107 7.638 15.264 1.00 96.81 178 ILE A O 1
ATOM 1351 N N . ALA A 1 179 ? -7.469 5.542 15.952 1.00 96.75 179 ALA A N 1
ATOM 1352 C CA . ALA A 1 179 ? -7.553 4.947 14.627 1.00 96.75 179 ALA A CA 1
ATOM 1353 C C . ALA A 1 179 ? -8.572 5.661 13.724 1.00 96.75 179 ALA A C 1
ATOM 1355 O O . ALA A 1 179 ? -8.262 5.940 12.569 1.00 96.75 179 ALA A O 1
ATOM 1356 N N . ALA A 1 180 ? -9.747 6.004 14.258 1.00 96.00 180 ALA A N 1
ATOM 1357 C CA . ALA A 1 180 ? -10.801 6.698 13.521 1.00 96.00 180 ALA A CA 1
ATOM 1358 C C . ALA A 1 180 ? -10.383 8.094 13.024 1.00 96.00 180 ALA A C 1
ATOM 1360 O O . ALA A 1 180 ? -10.831 8.511 11.964 1.00 96.00 180 ALA A O 1
ATOM 1361 N N . ASP A 1 181 ? -9.488 8.797 13.728 1.00 95.50 181 ASP A N 1
ATOM 1362 C CA . ASP A 1 181 ? -9.033 10.131 13.303 1.00 95.50 181 ASP A CA 1
ATOM 1363 C C . ASP A 1 181 ? -8.166 10.069 12.038 1.00 95.50 181 ASP A C 1
ATOM 1365 O O . ASP A 1 181 ? -8.065 11.039 11.284 1.00 95.50 181 ASP A O 1
ATOM 1369 N N . LEU A 1 182 ? -7.499 8.931 11.827 1.00 95.56 182 LEU A N 1
ATOM 1370 C CA . LEU A 1 182 ? -6.547 8.722 10.739 1.00 95.56 182 LEU A CA 1
ATOM 1371 C C . LEU A 1 182 ? -7.095 7.833 9.620 1.00 95.56 182 LEU A C 1
ATOM 1373 O O . LEU A 1 182 ? -6.498 7.770 8.538 1.00 95.56 182 LEU A O 1
ATOM 1377 N N . ALA A 1 183 ? -8.184 7.109 9.883 1.00 96.38 183 ALA A N 1
ATOM 1378 C CA . ALA A 1 183 ? -8.771 6.185 8.934 1.00 96.38 183 ALA A CA 1
ATOM 1379 C C . ALA A 1 183 ? -9.251 6.952 7.700 1.00 96.38 183 ALA A C 1
ATOM 1381 O O . ALA A 1 183 ? -9.832 8.034 7.783 1.00 96.38 183 ALA A O 1
ATOM 1382 N N . ARG A 1 184 ? -8.952 6.409 6.521 1.00 95.62 184 ARG A N 1
ATOM 1383 C CA . ARG A 1 184 ? -9.467 6.943 5.260 1.00 95.62 184 ARG A CA 1
ATOM 1384 C C . ARG A 1 184 ? -10.624 6.062 4.810 1.00 95.62 184 ARG A C 1
ATOM 1386 O O . ARG A 1 184 ? -10.437 4.843 4.828 1.00 95.62 184 ARG A O 1
ATOM 1393 N N . PRO A 1 185 ? -11.763 6.632 4.379 1.00 95.44 185 PRO A N 1
ATOM 1394 C CA . PRO A 1 185 ? -12.824 5.852 3.761 1.00 95.44 185 PRO A CA 1
ATOM 1395 C C . PRO A 1 185 ? -12.247 4.982 2.648 1.00 95.44 185 PRO A C 1
ATOM 1397 O O . PRO A 1 185 ? -11.413 5.448 1.866 1.00 95.44 185 PRO A O 1
ATOM 1400 N N . ALA A 1 186 ? -12.655 3.719 2.606 1.00 95.12 186 ALA A N 1
ATOM 1401 C CA . ALA A 1 186 ? -12.216 2.791 1.581 1.00 95.12 186 ALA A CA 1
ATOM 1402 C C . ALA A 1 186 ? -13.430 2.150 0.903 1.00 95.12 186 ALA A C 1
ATOM 1404 O O . ALA A 1 186 ? -14.320 1.657 1.604 1.00 95.12 186 ALA A O 1
ATOM 1405 N N . PRO A 1 187 ? -13.463 2.097 -0.440 1.00 95.31 187 PRO A N 1
ATOM 1406 C CA . PRO A 1 187 ? -14.509 1.383 -1.147 1.00 95.31 187 PRO A CA 1
ATOM 1407 C C . PRO A 1 187 ? -14.507 -0.090 -0.756 1.00 95.31 187 PRO A C 1
ATOM 1409 O O . PRO A 1 187 ? -13.457 -0.676 -0.459 1.00 95.31 187 PRO A O 1
ATOM 1412 N N . THR A 1 188 ? -15.685 -0.700 -0.821 1.00 95.12 188 THR A N 1
ATOM 1413 C CA . THR A 1 188 ? -15.867 -2.131 -0.607 1.00 95.12 188 THR A CA 1
ATOM 1414 C C . THR A 1 188 ? -16.120 -2.850 -1.926 1.00 95.12 188 THR A C 1
ATOM 1416 O O . THR A 1 188 ? -16.842 -2.372 -2.798 1.00 95.12 188 THR A O 1
ATOM 1419 N N . VAL A 1 189 ? -15.529 -4.033 -2.082 1.00 95.00 189 VAL A N 1
ATOM 1420 C CA . VAL A 1 189 ? -15.850 -4.961 -3.175 1.00 95.00 189 VAL A CA 1
ATOM 1421 C C . VAL A 1 189 ? -16.063 -6.359 -2.618 1.00 95.00 189 VAL A C 1
ATOM 1423 O O . VAL A 1 189 ? -15.555 -6.704 -1.555 1.00 95.00 189 VAL A O 1
ATOM 1426 N N . THR A 1 190 ? -16.811 -7.192 -3.331 1.00 95.06 190 THR A N 1
ATOM 1427 C CA . THR A 1 190 ? -17.023 -8.581 -2.912 1.00 95.06 190 THR A CA 1
ATOM 1428 C C . THR A 1 190 ? -15.803 -9.449 -3.225 1.00 95.06 190 THR A C 1
ATOM 1430 O O . THR A 1 190 ? -15.052 -9.177 -4.160 1.00 95.06 190 THR A O 1
ATOM 1433 N N . GLU A 1 191 ? -15.604 -10.539 -2.483 1.00 92.62 191 GLU A N 1
ATOM 1434 C CA . GLU A 1 191 ? -14.473 -11.464 -2.689 1.00 92.62 191 GLU A CA 1
ATOM 1435 C C . GLU A 1 191 ? -14.376 -12.083 -4.096 1.00 92.62 191 GLU A C 1
ATOM 1437 O O . GLU A 1 191 ? -13.285 -12.455 -4.549 1.00 92.62 191 GLU A O 1
ATOM 1442 N N . GLY A 1 192 ? -15.514 -12.174 -4.789 1.00 88.94 192 GLY A N 1
ATOM 1443 C CA . GLY A 1 192 ? -15.627 -12.659 -6.161 1.00 88.94 192 GLY A CA 1
ATOM 1444 C C . GLY A 1 192 ? -15.454 -11.576 -7.225 1.00 88.94 192 GLY A C 1
ATOM 1445 O O . GLY A 1 192 ? -15.483 -11.907 -8.409 1.00 88.94 192 GLY A O 1
ATOM 1446 N N . ALA A 1 193 ? -15.285 -10.308 -6.834 1.00 89.38 193 ALA A N 1
ATOM 1447 C CA . ALA A 1 193 ? -15.048 -9.220 -7.772 1.00 89.38 193 ALA A CA 1
ATOM 1448 C C . ALA A 1 193 ? -13.777 -9.487 -8.586 1.00 89.38 193 ALA A C 1
ATOM 1450 O O . ALA A 1 193 ? -12.765 -9.959 -8.058 1.00 89.38 193 ALA A O 1
ATOM 1451 N N . ASP A 1 194 ? -13.829 -9.196 -9.883 1.00 87.06 194 ASP A N 1
ATOM 1452 C CA . ASP A 1 194 ? -12.643 -9.270 -10.726 1.00 87.06 194 ASP A CA 1
ATOM 1453 C C . ASP A 1 194 ? -11.704 -8.075 -10.472 1.00 87.06 194 ASP A C 1
ATOM 1455 O O . ASP A 1 194 ? -12.052 -7.086 -9.817 1.00 87.06 194 ASP A O 1
ATOM 1459 N N . VAL A 1 195 ? -10.475 -8.164 -10.989 1.00 84.44 195 VAL A N 1
ATOM 1460 C CA . VAL A 1 195 ? -9.481 -7.086 -10.843 1.00 84.44 195 VAL A CA 1
ATOM 1461 C C . VAL A 1 195 ? -9.970 -5.763 -11.437 1.00 84.44 195 VAL A C 1
ATOM 1463 O O . VAL A 1 195 ? -9.598 -4.707 -10.936 1.00 84.44 195 VAL A O 1
ATOM 1466 N N . ALA A 1 196 ? -10.783 -5.794 -12.498 1.00 79.56 196 ALA A N 1
ATOM 1467 C CA . ALA A 1 196 ? -11.256 -4.574 -13.141 1.00 79.56 196 ALA A CA 1
ATOM 1468 C C . ALA A 1 196 ? -12.211 -3.810 -12.217 1.00 79.56 196 ALA A C 1
ATOM 1470 O O . ALA A 1 196 ? -12.029 -2.612 -12.031 1.00 79.56 196 ALA A O 1
ATOM 1471 N N . ALA A 1 197 ? -13.150 -4.509 -11.577 1.00 85.44 197 ALA A N 1
ATOM 1472 C CA . ALA A 1 197 ? -14.042 -3.936 -10.577 1.00 85.44 197 ALA A CA 1
ATOM 1473 C C . ALA A 1 197 ? -13.269 -3.356 -9.381 1.00 85.44 197 ALA A C 1
ATOM 1475 O O . ALA A 1 197 ? -13.581 -2.261 -8.924 1.00 85.44 197 ALA A O 1
ATOM 1476 N N . LEU A 1 198 ? -12.222 -4.046 -8.913 1.00 87.00 198 LEU A N 1
ATOM 1477 C CA . LEU A 1 198 ? -11.369 -3.552 -7.827 1.00 87.00 198 LEU A CA 1
ATOM 1478 C C . LEU A 1 198 ? -10.626 -2.266 -8.223 1.00 87.00 198 LEU A C 1
ATOM 1480 O O . LEU A 1 198 ? -10.616 -1.298 -7.470 1.00 87.00 198 LEU A O 1
ATOM 1484 N N . VAL A 1 199 ? -10.031 -2.237 -9.418 1.00 83.50 199 VAL A N 1
ATOM 1485 C CA . VAL A 1 199 ? -9.315 -1.058 -9.933 1.00 83.50 199 VAL A CA 1
ATOM 1486 C C . VAL A 1 199 ? -10.258 0.120 -10.157 1.00 83.50 199 VAL A C 1
ATOM 1488 O O . VAL A 1 199 ? -9.881 1.255 -9.870 1.00 83.50 199 VAL A O 1
ATOM 1491 N N . GLU A 1 200 ? -11.464 -0.130 -10.667 1.00 85.06 200 GLU A N 1
ATOM 1492 C CA . GLU A 1 200 ? -12.473 0.913 -10.844 1.00 85.06 200 GLU A CA 1
ATOM 1493 C C . GLU A 1 200 ? -12.914 1.501 -9.502 1.00 85.06 200 GLU A C 1
ATOM 1495 O O . GLU A 1 200 ? -12.876 2.719 -9.354 1.00 85.06 200 GLU A O 1
ATOM 1500 N N . ALA A 1 201 ? -13.180 0.665 -8.493 1.00 88.88 201 ALA A N 1
ATOM 1501 C CA . ALA A 1 201 ? -13.522 1.128 -7.149 1.00 88.88 201 ALA A CA 1
ATOM 1502 C C . ALA A 1 201 ? -12.427 2.032 -6.543 1.00 88.88 201 ALA A C 1
ATOM 1504 O O . ALA A 1 201 ? -12.714 3.124 -6.060 1.00 88.88 201 ALA A O 1
ATOM 1505 N N . MET A 1 202 ? -11.151 1.634 -6.638 1.00 87.94 202 MET A N 1
ATOM 1506 C CA . MET A 1 202 ? -10.025 2.473 -6.187 1.00 87.94 202 MET A CA 1
ATOM 1507 C C . MET A 1 202 ? -9.933 3.799 -6.953 1.00 87.94 202 MET A C 1
ATOM 1509 O O . MET A 1 202 ? -9.539 4.827 -6.403 1.00 87.94 202 MET A O 1
ATOM 1513 N N . ARG A 1 203 ? -10.245 3.778 -8.253 1.00 85.06 203 ARG A N 1
ATOM 1514 C CA . ARG A 1 203 ? -10.142 4.947 -9.128 1.00 85.06 203 ARG A CA 1
ATOM 1515 C C . ARG A 1 203 ? -11.239 5.967 -8.852 1.00 85.06 203 ARG A C 1
ATOM 1517 O O . ARG A 1 203 ? -10.933 7.157 -8.864 1.00 85.06 203 ARG A O 1
ATOM 1524 N N . GLU A 1 204 ? -12.475 5.514 -8.665 1.00 86.38 204 GLU A N 1
ATOM 1525 C CA . GLU A 1 204 ? -13.634 6.378 -8.411 1.00 86.38 204 GLU A CA 1
ATOM 1526 C C . GLU A 1 204 ? -13.458 7.180 -7.120 1.00 86.38 204 GLU A C 1
ATOM 1528 O O . GLU A 1 204 ? -13.650 8.397 -7.133 1.00 86.38 204 GLU A O 1
ATOM 1533 N N . ASP A 1 205 ? -12.963 6.534 -6.063 1.00 84.38 205 ASP A N 1
ATOM 1534 C CA . ASP A 1 205 ? -12.779 7.177 -4.758 1.00 84.38 205 ASP A CA 1
ATOM 1535 C C . ASP A 1 205 ? -11.386 7.804 -4.580 1.00 84.38 205 ASP A C 1
ATOM 1537 O O . ASP A 1 205 ? -11.118 8.491 -3.592 1.00 84.38 205 ASP A O 1
ATOM 1541 N N . GLY A 1 206 ? -10.474 7.584 -5.534 1.00 85.88 206 GLY A N 1
ATOM 1542 C CA . GLY A 1 206 ? -9.090 8.054 -5.454 1.00 85.88 206 GLY A CA 1
ATOM 1543 C C . GLY A 1 206 ? -8.311 7.439 -4.288 1.00 85.88 206 GLY A C 1
ATOM 1544 O O . GLY A 1 206 ? -7.383 8.067 -3.775 1.00 85.88 206 GLY A O 1
ATOM 1545 N N . THR A 1 207 ? -8.690 6.236 -3.853 1.00 88.81 207 THR A N 1
ATOM 1546 C CA . THR A 1 207 ? -8.096 5.560 -2.699 1.00 88.81 207 THR A CA 1
ATOM 1547 C C . THR A 1 207 ? -6.955 4.635 -3.104 1.00 88.81 207 THR A C 1
ATOM 1549 O O . THR A 1 207 ? -6.863 4.124 -4.222 1.00 88.81 207 THR A O 1
ATOM 1552 N N . GLU A 1 208 ? -6.055 4.389 -2.155 1.00 88.19 208 GLU A N 1
ATOM 1553 C CA . GLU A 1 208 ? -4.929 3.464 -2.333 1.00 88.19 208 GLU A CA 1
ATOM 1554 C C . GLU A 1 208 ? -5.248 2.042 -1.852 1.00 88.19 208 GLU A C 1
ATOM 1556 O O . GLU A 1 208 ? -4.439 1.128 -2.024 1.00 88.19 208 GLU A O 1
ATOM 1561 N N . ALA A 1 209 ? -6.437 1.839 -1.279 1.00 92.00 209 ALA A N 1
ATOM 1562 C CA . ALA A 1 209 ? -6.895 0.561 -0.766 1.00 92.00 209 ALA A CA 1
ATOM 1563 C C . ALA A 1 209 ? -8.404 0.376 -0.961 1.00 92.00 209 ALA A C 1
ATOM 1565 O O . ALA A 1 209 ? -9.181 1.330 -0.927 1.00 92.00 209 ALA A O 1
ATOM 1566 N N . THR A 1 210 ? -8.794 -0.887 -1.104 1.00 94.44 210 THR A N 1
ATOM 1567 C CA . THR A 1 210 ? -10.180 -1.352 -1.169 1.00 94.44 210 THR A CA 1
ATOM 1568 C C . THR A 1 210 ? -10.346 -2.461 -0.146 1.00 94.44 210 THR A C 1
ATOM 1570 O O . THR A 1 210 ? -9.482 -3.335 -0.024 1.00 94.44 210 THR A O 1
ATOM 1573 N N . VAL A 1 211 ? -11.453 -2.434 0.586 1.00 95.38 211 VAL A N 1
ATOM 1574 C CA . VAL A 1 211 ? -11.811 -3.494 1.523 1.00 95.38 211 VAL A CA 1
ATOM 1575 C C . VAL A 1 211 ? -12.581 -4.562 0.767 1.00 95.38 211 VAL A C 1
ATOM 1577 O O . VAL A 1 211 ? -13.528 -4.276 0.041 1.00 95.38 211 VAL A O 1
ATOM 1580 N N . VAL A 1 212 ? -12.166 -5.812 0.921 1.00 94.88 212 VAL A N 1
ATOM 1581 C CA . VAL A 1 212 ? -12.866 -6.930 0.296 1.00 94.88 212 VAL A CA 1
ATOM 1582 C C . VAL A 1 212 ? -13.720 -7.624 1.347 1.00 94.88 212 VAL A C 1
ATOM 1584 O O . VAL A 1 212 ? -13.210 -8.004 2.402 1.00 94.88 212 VAL A O 1
ATOM 1587 N N . VAL A 1 213 ? -15.008 -7.770 1.054 1.00 94.81 213 VAL A N 1
ATOM 1588 C CA . VAL A 1 213 ? -16.019 -8.325 1.960 1.00 94.81 213 VAL A CA 1
ATOM 1589 C C . VAL A 1 213 ? -16.632 -9.609 1.402 1.00 94.81 213 VAL A C 1
ATOM 1591 O O . VAL A 1 213 ? -16.662 -9.842 0.189 1.00 94.81 213 VAL A O 1
ATOM 1594 N N . ASP A 1 214 ? -17.127 -10.451 2.301 1.00 93.50 214 ASP A N 1
ATOM 1595 C CA . ASP A 1 214 ? -17.941 -11.612 1.961 1.00 93.50 214 ASP A CA 1
ATOM 1596 C C . ASP A 1 214 ? -19.260 -11.158 1.317 1.00 93.50 214 ASP A C 1
ATOM 1598 O O . ASP A 1 214 ? -19.931 -10.238 1.791 1.00 93.50 214 ASP A O 1
ATOM 1602 N N . ALA A 1 215 ? -19.632 -11.799 0.209 1.00 90.00 215 ALA A N 1
ATOM 1603 C CA . ALA A 1 215 ? -20.786 -11.389 -0.587 1.00 90.00 215 ALA A CA 1
ATOM 1604 C C . ALA A 1 215 ? -22.140 -11.632 0.106 1.00 90.00 215 ALA A C 1
ATOM 1606 O O . ALA A 1 215 ? -23.134 -11.026 -0.289 1.00 90.00 215 ALA A O 1
ATOM 1607 N N . GLN A 1 216 ? -22.207 -12.537 1.087 1.00 90.25 216 GLN A N 1
ATOM 1608 C CA . GLN A 1 216 ? -23.438 -12.878 1.799 1.00 90.25 216 GLN A CA 1
ATOM 1609 C C . GLN A 1 216 ? -23.598 -12.082 3.088 1.00 90.25 216 GLN A C 1
ATOM 1611 O O . GLN A 1 216 ? -24.711 -11.667 3.410 1.00 90.25 216 GLN A O 1
ATOM 1616 N N . THR A 1 217 ? -22.514 -11.903 3.838 1.00 91.19 217 THR A N 1
ATOM 1617 C CA . THR A 1 217 ? -22.566 -11.275 5.163 1.00 91.19 217 THR A CA 1
ATOM 1618 C C . THR A 1 217 ? -22.199 -9.798 5.146 1.00 91.19 217 THR A C 1
ATOM 1620 O O . THR A 1 217 ? -22.486 -9.115 6.126 1.00 91.19 217 THR A O 1
ATOM 1623 N N . GLY A 1 218 ? -21.522 -9.313 4.098 1.00 88.00 218 GLY A N 1
ATOM 1624 C CA . GLY A 1 218 ? -20.924 -7.974 4.079 1.00 88.00 218 GLY A CA 1
ATOM 1625 C C . GLY A 1 218 ? -19.768 -7.807 5.075 1.00 88.00 218 GLY A C 1
ATOM 1626 O O . GLY A 1 218 ? -19.223 -6.717 5.221 1.00 88.00 218 GLY A O 1
ATOM 1627 N N . SER A 1 219 ? -19.367 -8.877 5.771 1.00 91.69 219 SER A N 1
ATOM 1628 C CA . SER A 1 219 ? -18.276 -8.835 6.741 1.00 91.69 219 SER A CA 1
ATOM 1629 C C . SER A 1 219 ? -16.926 -9.057 6.070 1.00 91.69 219 SER A C 1
ATOM 1631 O O . SER A 1 219 ? -16.842 -9.624 4.981 1.00 91.69 219 SER A O 1
ATOM 1633 N N . LEU A 1 220 ? -15.844 -8.689 6.758 1.00 88.81 220 LEU A N 1
ATOM 1634 C CA . LEU A 1 220 ? -14.510 -9.139 6.365 1.00 88.81 220 LEU A CA 1
ATOM 1635 C C . LEU A 1 220 ? -14.493 -10.678 6.302 1.00 88.81 220 LEU A C 1
ATOM 1637 O O . LEU A 1 220 ? -15.073 -11.321 7.187 1.00 88.81 220 LEU A O 1
ATOM 1641 N N . PRO A 1 221 ? -13.872 -11.281 5.275 1.00 83.88 221 PRO A N 1
ATOM 1642 C CA . PRO A 1 221 ? -13.781 -12.728 5.189 1.00 83.88 221 PRO A CA 1
ATOM 1643 C C . PRO A 1 221 ? -12.965 -13.264 6.368 1.00 83.88 221 PRO A C 1
ATOM 1645 O O . PRO A 1 221 ? -11.907 -12.730 6.710 1.00 83.88 221 PRO A O 1
ATOM 1648 N N . GLY A 1 222 ? -13.484 -14.314 7.004 1.00 76.00 222 GLY A N 1
ATOM 1649 C CA . GLY A 1 222 ? -12.755 -15.057 8.024 1.00 76.00 222 GLY A CA 1
ATOM 1650 C C . GLY A 1 222 ? -11.616 -15.827 7.365 1.00 76.00 222 GLY A C 1
ATOM 1651 O O . GLY A 1 222 ? -11.867 -16.647 6.482 1.00 76.00 222 GLY A O 1
ATOM 1652 N N . TRP A 1 223 ? -10.384 -15.528 7.766 1.00 62.03 223 TRP A N 1
ATOM 1653 C CA . TRP A 1 223 ? -9.177 -16.213 7.300 1.00 62.03 223 TRP A CA 1
ATOM 1654 C C . TRP A 1 223 ? -8.890 -17.474 8.112 1.00 62.03 223 TRP A C 1
ATOM 1656 O O . TRP A 1 223 ? -9.120 -17.447 9.343 1.00 62.03 223 TRP A O 1
#

Sequence (223 aa):
MSLHRRLRACPWSTWPEPFGVVPVAHLRSVVDGTGPVTTLLQPGPVIRSDAPLLRAVVRMNDLGVRQLLVVDAETESRLVGILAMSDLVRAHARAAPTGPRPAGLQRPGPLPELVARSLMVPPIEVSGSAKVQDLASQLRDGGAKAFVVREGADEFGVLLPEHLLEFARDEDLEKMLIAADLARPAPTVTEGADVAALVEAMREDGTEATVVVDAQTGSLPGW